Protein AF-A0A067CX29-F1 (afdb_monomer_lite)

Radius of gyration: 24.86 Å; chains: 1; bounding box: 86×75×52 Å

Organism: Saprolegnia parasitica (strain CBS 223.65) (NCBI:txid695850)

Foldseek 3Di:
DDPPVVVVVVVVVVVVVVVVVVVPPPPVPPVVVVQLVVLVVLVVQWDQLQWEDADPDIGGFDATFSDDPQQAVVSYWYAYQFQLDTHNDPVVNVCCVPPPDPGQHHPADFPDADPPQQKTKGWDQCLVSVSSQLSLLRVVRRHDPPDRGRRPRRQKIKIFMFRADPSHTGTQWIFIAGPDDPQQALTEDTDGPPVNPPVCVLLVRVVVSLVVCVVVVHAHDHDDDDDPSNLVSVVVNVVVLLVVVVVVDPDDADPVRSCCVSPNSHDDPPD

Sequence (271 aa):
MNRQGKRALDATMLARKRKRSIETRDDDDDPRARFQRMDLESAALMRQVPRIELGRFVIDTWYPSPYPASAYPDGTLYLCEHCLGYTSSKRFLQHHKRSDCALTTPPGPRVYYERGDRLALYAVDGKREPTYAQNLCLLAKLFMDQKTLYYDVTRFRFYVLCRVDDDGSHIVGYFSKEKASPEGYNLSCIVVLPPYQRHGYGTLLISISYAISAHDGQVGTPERPLSAHGHAAYVEYWKHRVLRELAATSKAVSIADLADRTVRATQDNVD

Secondary structure (DSSP, 8-state):
--HHHHHHHHHHHHHHHHHHHHHT--GGG-HHHHHHHHHHHHHHT-B---EEEETTEEEE--S-B---GGG-TTSEEEE-TTT--EESSHHHHHHIIIII---SS-SS-EEEEETTTTEEEEEEETTT-HHHHHHHHHHHHTT-SS---SS--TTEEEEEEEEE-SS-EEEEEEEEEESS-TT-EEESEEEE-GGGTTSSHHHHHHHHHHHHHHHTT---EE-SSPPHHHHHHHHHHHHHHHHHHHHT-SS---HHHHHHHHHTT------

Structure (mmCIF, N/CA/C/O backbone):
data_AF-A0A067CX29-F1
#
_entry.id   AF-A0A067CX29-F1
#
loop_
_atom_site.group_PDB
_atom_site.id
_atom_site.type_symbol
_atom_site.label_atom_id
_atom_site.label_alt_id
_atom_site.label_comp_id
_atom_site.label_asym_id
_atom_site.label_entity_id
_atom_site.label_seq_id
_atom_site.pdbx_PDB_ins_code
_atom_site.Cartn_x
_atom_site.Cartn_y
_atom_site.Cartn_z
_atom_site.occupancy
_atom_site.B_iso_or_equiv
_atom_site.auth_seq_id
_atom_site.auth_comp_id
_atom_site.auth_asym_id
_atom_site.auth_atom_id
_atom_site.pdbx_PDB_model_num
ATOM 1 N N . MET A 1 1 ? 56.480 52.792 5.059 1.00 45.22 1 MET A N 1
ATOM 2 C CA . MET A 1 1 ? 55.003 52.772 4.932 1.00 45.22 1 MET A CA 1
ATOM 3 C C . MET A 1 1 ? 54.404 51.597 5.712 1.00 45.22 1 MET A C 1
ATOM 5 O O . MET A 1 1 ? 54.673 50.445 5.405 1.00 45.22 1 MET A O 1
ATOM 9 N N . ASN A 1 2 ? 53.684 51.952 6.781 1.00 42.53 2 ASN A N 1
ATOM 10 C CA . ASN A 1 2 ? 52.784 51.230 7.697 1.00 42.53 2 ASN A CA 1
ATOM 11 C C . ASN A 1 2 ? 52.673 49.686 7.721 1.00 42.53 2 ASN A C 1
ATOM 13 O O . ASN A 1 2 ? 51.912 49.082 6.966 1.00 42.53 2 ASN A O 1
ATOM 17 N N . ARG A 1 3 ? 53.224 49.085 8.795 1.00 46.22 3 ARG A N 1
ATOM 18 C CA . ARG A 1 3 ? 52.856 47.747 9.322 1.00 46.22 3 ARG A CA 1
ATOM 19 C C . ARG A 1 3 ? 51.384 47.644 9.771 1.00 46.22 3 ARG A C 1
ATOM 21 O O . ARG A 1 3 ? 50.852 46.540 9.833 1.00 46.22 3 ARG A O 1
ATOM 28 N N . GLN A 1 4 ? 50.715 48.771 10.030 1.00 49.22 4 GLN A N 1
ATOM 29 C CA . GLN A 1 4 ? 49.281 48.818 10.352 1.00 49.22 4 GLN A CA 1
ATOM 30 C C . GLN A 1 4 ? 48.371 48.561 9.132 1.00 49.22 4 GLN A C 1
ATOM 32 O O . GLN A 1 4 ? 47.280 48.028 9.301 1.00 49.22 4 GLN A O 1
ATOM 37 N N . GLY A 1 5 ? 48.830 48.839 7.903 1.00 43.84 5 GLY A N 1
ATOM 38 C CA . GLY A 1 5 ? 48.034 48.630 6.683 1.00 43.84 5 GLY A CA 1
ATOM 39 C C . GLY A 1 5 ? 47.924 47.161 6.256 1.00 43.84 5 GLY A C 1
ATOM 40 O O . GLY A 1 5 ? 46.863 46.725 5.817 1.00 43.84 5 GLY A O 1
ATOM 41 N N . LYS A 1 6 ? 48.987 46.363 6.451 1.00 48.00 6 LYS A N 1
ATOM 42 C CA . LYS A 1 6 ? 48.983 44.924 6.116 1.00 48.00 6 LYS A CA 1
ATOM 43 C C . LYS A 1 6 ? 48.073 44.097 7.034 1.00 48.00 6 LYS A C 1
ATOM 45 O O . LYS A 1 6 ? 47.326 43.263 6.539 1.00 48.00 6 LYS A O 1
ATOM 50 N N . ARG A 1 7 ? 48.048 44.381 8.345 1.00 49.16 7 ARG A N 1
ATOM 51 C CA . ARG A 1 7 ? 47.150 43.686 9.293 1.00 49.16 7 ARG A CA 1
ATOM 52 C C . ARG A 1 7 ? 45.665 43.961 9.026 1.00 49.16 7 ARG A C 1
ATOM 54 O O . ARG A 1 7 ? 44.848 43.066 9.215 1.00 49.16 7 ARG A O 1
ATOM 61 N N . ALA A 1 8 ? 45.321 45.166 8.564 1.00 51.38 8 ALA A N 1
ATOM 62 C CA . ALA A 1 8 ? 43.946 45.516 8.208 1.00 51.38 8 ALA A CA 1
ATOM 63 C C . ALA A 1 8 ? 43.477 44.811 6.919 1.00 51.38 8 ALA A C 1
ATOM 65 O O . ALA A 1 8 ? 42.341 44.342 6.856 1.00 51.38 8 ALA A O 1
ATOM 66 N N . LEU A 1 9 ? 44.354 44.669 5.918 1.00 50.00 9 LEU A N 1
ATOM 67 C CA . LEU A 1 9 ? 44.059 43.936 4.678 1.00 50.00 9 LEU A CA 1
ATOM 68 C C . LEU A 1 9 ? 43.858 42.431 4.925 1.00 50.00 9 LEU A C 1
ATOM 70 O O . LEU A 1 9 ? 42.885 41.865 4.424 1.00 50.00 9 LEU A O 1
ATOM 74 N N . ASP A 1 10 ? 44.694 41.809 5.763 1.00 52.69 10 ASP A N 1
ATOM 75 C CA . ASP A 1 10 ? 44.570 40.385 6.107 1.00 52.69 10 ASP A CA 1
ATOM 76 C C . ASP A 1 10 ? 43.307 40.094 6.932 1.00 52.69 10 ASP A C 1
ATOM 78 O O . ASP A 1 10 ? 42.578 39.145 6.635 1.00 52.69 10 ASP A O 1
ATOM 82 N N . ALA A 1 11 ? 42.975 40.944 7.911 1.00 53.88 11 ALA A N 1
ATOM 83 C CA . ALA A 1 11 ? 41.752 40.805 8.706 1.00 53.88 11 ALA A CA 1
ATOM 84 C C . ALA A 1 11 ? 40.479 40.960 7.853 1.00 53.88 11 ALA A C 1
ATOM 86 O O . ALA A 1 11 ? 39.502 40.238 8.056 1.00 53.88 11 ALA A O 1
ATOM 87 N N . THR A 1 12 ? 40.505 41.845 6.850 1.00 55.19 12 THR A N 1
ATOM 88 C CA . THR A 1 12 ? 39.377 42.061 5.927 1.00 55.19 12 THR A CA 1
ATOM 89 C C . THR A 1 12 ? 39.236 40.912 4.924 1.00 55.19 12 THR A C 1
ATOM 91 O O . THR A 1 12 ? 38.114 40.518 4.598 1.00 55.19 12 THR A O 1
ATOM 94 N N . MET A 1 13 ? 40.346 40.313 4.471 1.00 52.94 13 MET A N 1
ATOM 95 C CA . MET A 1 13 ? 40.319 39.095 3.652 1.00 52.94 13 MET A CA 1
ATOM 96 C C . MET A 1 13 ? 39.826 37.879 4.440 1.00 52.94 13 MET A C 1
ATOM 98 O O . MET A 1 13 ? 38.991 37.141 3.927 1.00 52.94 13 MET A O 1
ATOM 102 N N . LEU A 1 14 ? 40.272 37.690 5.686 1.00 53.91 14 LEU A N 1
ATOM 103 C CA . LEU A 1 14 ? 39.810 36.613 6.573 1.00 53.91 14 LEU A CA 1
ATOM 104 C C . LEU A 1 14 ? 38.330 36.773 6.948 1.00 53.91 14 LEU A C 1
ATOM 106 O O . LEU A 1 14 ? 37.600 35.783 6.958 1.00 53.91 14 LEU A O 1
ATOM 110 N N . ALA A 1 15 ? 37.858 38.003 7.171 1.00 53.38 15 ALA A N 1
ATOM 111 C CA . ALA A 1 15 ? 36.446 38.303 7.405 1.00 53.38 15 ALA A CA 1
ATOM 112 C C . ALA A 1 15 ? 35.582 38.120 6.147 1.00 53.38 15 ALA A C 1
ATOM 114 O O . ALA A 1 15 ? 34.473 37.610 6.258 1.00 53.38 15 ALA A O 1
ATOM 115 N N . ARG A 1 16 ? 36.085 38.457 4.947 1.00 52.34 16 ARG A N 1
ATOM 116 C CA . ARG A 1 16 ? 35.417 38.157 3.663 1.00 52.34 16 ARG A CA 1
ATOM 117 C C . ARG A 1 16 ? 35.415 36.667 3.333 1.00 52.34 16 ARG A C 1
ATOM 119 O O . ARG A 1 16 ? 34.428 36.197 2.786 1.00 52.34 16 ARG A O 1
ATOM 126 N N . LYS A 1 17 ? 36.467 35.918 3.685 1.00 49.22 17 LYS A N 1
ATOM 127 C CA . LYS A 1 17 ? 36.511 34.452 3.554 1.00 49.22 17 LYS A CA 1
ATOM 128 C C . LYS A 1 17 ? 35.550 33.783 4.532 1.00 49.22 17 LYS A C 1
ATOM 130 O O . LYS A 1 17 ? 34.852 32.874 4.116 1.00 49.22 17 LYS A O 1
ATOM 135 N N . ARG A 1 18 ? 35.456 34.285 5.774 1.00 47.69 18 ARG A N 1
ATOM 136 C CA . ARG A 1 18 ? 34.455 33.855 6.764 1.00 47.69 18 ARG A CA 1
ATOM 137 C C . ARG A 1 18 ? 33.029 34.230 6.361 1.00 47.69 18 ARG A C 1
ATOM 139 O O . ARG A 1 18 ? 32.154 33.395 6.506 1.00 47.69 18 ARG A O 1
ATOM 146 N N . LYS A 1 19 ? 32.789 35.434 5.823 1.00 45.50 19 LYS A N 1
ATOM 147 C CA . LYS A 1 19 ? 31.475 35.828 5.283 1.00 45.50 19 LYS A CA 1
ATOM 148 C C . LYS A 1 19 ? 31.095 34.999 4.061 1.00 45.50 19 LYS A C 1
ATOM 150 O O . LYS A 1 19 ? 30.003 34.465 4.060 1.00 45.50 19 LYS A O 1
ATOM 155 N N . ARG A 1 20 ? 32.010 34.768 3.109 1.00 42.50 20 ARG A N 1
ATOM 156 C CA . ARG A 1 20 ? 31.772 33.838 1.990 1.00 42.50 20 ARG A CA 1
ATOM 157 C C . ARG A 1 20 ? 31.531 32.407 2.463 1.00 42.50 20 ARG A C 1
ATOM 159 O O . ARG A 1 20 ? 30.615 31.789 1.964 1.00 42.50 20 ARG A O 1
ATOM 166 N N . SER A 1 21 ? 32.276 31.900 3.447 1.00 41.19 21 SER A N 1
ATOM 167 C CA . SER A 1 21 ? 32.056 30.550 3.991 1.00 41.19 21 SER A CA 1
ATOM 168 C C . SER A 1 21 ? 30.826 30.434 4.901 1.00 41.19 21 SER A C 1
ATOM 170 O O . SER A 1 21 ? 30.459 29.328 5.275 1.00 41.19 21 SER A O 1
ATOM 172 N N . ILE A 1 22 ? 30.229 31.555 5.316 1.00 46.09 22 ILE A N 1
ATOM 173 C CA . ILE A 1 22 ? 28.961 31.602 6.060 1.00 46.09 22 ILE A CA 1
ATOM 174 C C . ILE A 1 22 ? 27.784 31.817 5.090 1.00 46.09 22 ILE A C 1
ATOM 176 O O . ILE A 1 22 ? 26.717 31.272 5.333 1.00 46.09 22 ILE A O 1
ATOM 180 N N . GLU A 1 23 ? 27.993 32.530 3.977 1.00 38.50 23 GLU A N 1
ATOM 181 C CA . GLU A 1 23 ? 27.023 32.737 2.884 1.00 38.50 23 GLU A CA 1
ATOM 182 C C . GLU A 1 23 ? 26.983 31.572 1.873 1.00 38.50 23 GLU A C 1
ATOM 184 O O . GLU A 1 23 ? 26.055 31.497 1.078 1.00 38.50 23 GLU A O 1
ATOM 189 N N . THR A 1 24 ? 27.943 30.641 1.920 1.00 39.25 24 THR A N 1
ATOM 190 C CA . THR A 1 24 ? 27.916 29.351 1.202 1.00 39.25 24 THR A CA 1
ATOM 191 C C . THR A 1 24 ? 27.988 28.179 2.183 1.00 39.25 24 THR A C 1
ATOM 193 O O . THR A 1 24 ? 28.798 27.263 2.026 1.00 39.25 24 THR A O 1
ATOM 196 N N . ARG A 1 25 ? 27.199 28.221 3.262 1.00 38.88 25 ARG A N 1
ATOM 197 C CA . ARG A 1 25 ? 26.741 26.960 3.851 1.00 38.88 25 ARG A CA 1
ATOM 198 C C . ARG A 1 25 ? 25.620 26.509 2.939 1.00 38.88 25 ARG A C 1
ATOM 200 O O . ARG A 1 25 ? 24.552 27.103 2.961 1.00 38.88 25 ARG A O 1
ATOM 207 N N . ASP A 1 26 ? 25.945 25.557 2.079 1.00 47.00 26 ASP A N 1
ATOM 208 C CA . ASP A 1 26 ? 24.997 24.908 1.197 1.00 47.00 26 ASP A CA 1
ATOM 209 C C . ASP A 1 26 ? 23.811 24.401 2.035 1.00 47.00 26 ASP A C 1
ATOM 211 O O . ASP A 1 26 ? 23.885 23.353 2.671 1.00 47.00 26 ASP A O 1
ATOM 215 N N . ASP A 1 27 ? 22.694 25.131 1.998 1.00 42.31 27 ASP A N 1
ATOM 216 C CA . ASP A 1 27 ? 21.353 24.602 2.290 1.00 42.31 27 ASP A CA 1
ATOM 217 C C . ASP A 1 27 ? 20.941 23.532 1.243 1.00 42.31 27 ASP A C 1
ATOM 219 O O . ASP A 1 27 ? 19.815 23.041 1.237 1.00 42.31 27 ASP A O 1
ATOM 223 N N . ASP A 1 28 ? 21.859 23.150 0.347 1.00 46.22 28 ASP A N 1
ATOM 224 C CA . ASP A 1 28 ? 21.672 22.202 -0.749 1.00 46.22 28 ASP A CA 1
ATOM 225 C C 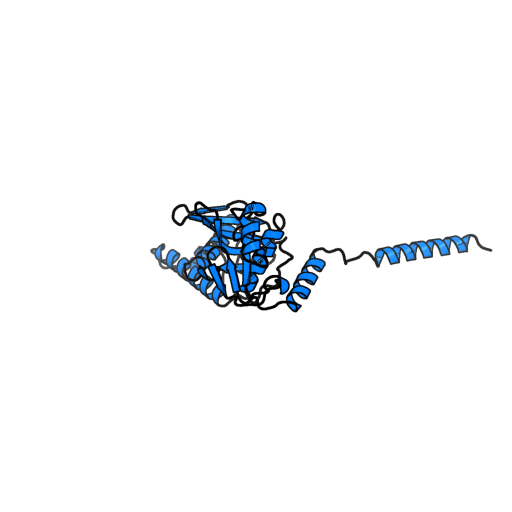. ASP A 1 28 ? 21.902 20.729 -0.352 1.00 46.22 28 ASP A C 1
ATOM 227 O O . ASP A 1 28 ? 21.689 19.837 -1.174 1.00 46.22 28 ASP A O 1
ATOM 231 N N . ASP A 1 29 ? 22.274 20.450 0.904 1.00 59.41 29 ASP A N 1
ATOM 232 C CA . ASP A 1 29 ? 22.445 19.082 1.424 1.00 59.41 29 ASP A CA 1
ATOM 233 C C . ASP A 1 29 ? 21.358 18.691 2.442 1.00 59.41 29 ASP A C 1
ATOM 235 O O . ASP A 1 29 ? 21.609 17.929 3.373 1.00 59.41 29 ASP A O 1
ATOM 239 N N . ASP A 1 30 ? 20.128 19.208 2.289 1.00 72.19 30 ASP A N 1
ATOM 240 C CA . ASP A 1 30 ? 18.952 18.560 2.881 1.00 72.19 30 ASP A CA 1
ATOM 241 C C . ASP A 1 30 ? 18.511 17.399 1.967 1.00 72.19 30 ASP A C 1
ATOM 243 O O . ASP A 1 30 ? 17.963 17.632 0.877 1.00 72.19 30 ASP A O 1
ATOM 247 N N . PRO A 1 31 ? 18.676 16.127 2.389 1.00 69.88 31 PRO A N 1
ATOM 248 C CA . PRO A 1 31 ? 18.210 14.982 1.614 1.00 69.88 31 PRO A CA 1
ATOM 249 C C . PRO A 1 31 ? 16.713 15.058 1.287 1.00 69.88 31 PRO A C 1
ATOM 251 O O . PRO A 1 31 ? 16.278 14.502 0.279 1.00 69.88 31 PRO A O 1
ATOM 254 N N . ARG A 1 32 ? 15.914 15.768 2.097 1.00 72.38 32 ARG A N 1
ATOM 255 C CA . ARG A 1 32 ? 14.478 15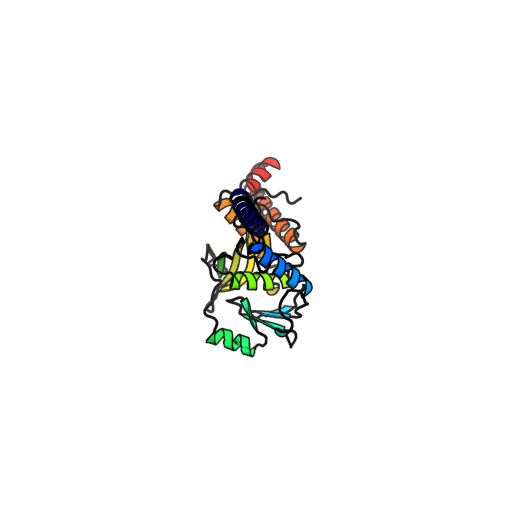.965 1.855 1.00 72.38 32 ARG A CA 1
ATOM 256 C C . ARG A 1 32 ? 14.226 16.865 0.660 1.00 72.38 32 ARG A C 1
ATOM 258 O O . ARG A 1 32 ? 13.441 16.491 -0.205 1.00 72.38 32 ARG A O 1
ATOM 265 N N . ALA A 1 33 ? 14.922 17.999 0.575 1.00 75.75 33 ALA A N 1
ATOM 266 C CA . ALA A 1 33 ? 14.828 18.892 -0.575 1.00 75.75 33 ALA A CA 1
ATOM 267 C C . ALA A 1 33 ? 15.231 18.161 -1.866 1.00 75.75 33 ALA A C 1
ATOM 269 O O . ALA A 1 33 ? 14.642 18.374 -2.925 1.00 75.75 33 ALA A O 1
ATOM 270 N N . ARG A 1 34 ? 16.194 17.233 -1.787 1.00 78.62 34 ARG A N 1
ATOM 271 C CA . ARG A 1 34 ? 16.547 16.354 -2.909 1.00 78.62 34 ARG A CA 1
ATOM 272 C C . ARG A 1 34 ? 15.408 15.407 -3.303 1.00 78.62 34 ARG A C 1
ATOM 274 O O . ARG A 1 34 ? 15.071 15.359 -4.482 1.00 78.62 34 ARG A O 1
ATOM 281 N N . PHE A 1 35 ? 14.805 14.677 -2.362 1.00 78.00 35 PHE A N 1
ATOM 282 C CA . PHE A 1 35 ? 13.695 13.770 -2.689 1.00 78.00 35 PHE A CA 1
ATOM 283 C C . PHE A 1 35 ? 12.451 14.512 -3.183 1.00 78.00 35 PHE A C 1
ATOM 285 O O . PHE A 1 35 ? 11.826 14.058 -4.132 1.00 78.00 35 PHE A O 1
ATOM 292 N N . GLN A 1 36 ? 12.143 15.682 -2.620 1.00 76.19 36 GLN A N 1
ATOM 293 C CA . GLN A 1 36 ? 11.046 16.529 -3.091 1.00 76.19 36 GLN A CA 1
ATOM 294 C C . GLN A 1 36 ? 11.275 17.016 -4.525 1.00 76.19 36 GLN A C 1
ATOM 296 O O . GLN A 1 36 ? 10.359 16.955 -5.340 1.00 76.19 36 GLN A O 1
ATOM 301 N N . ARG A 1 37 ? 12.502 17.443 -4.864 1.00 80.31 37 ARG A N 1
ATOM 302 C CA . ARG A 1 37 ? 12.875 17.771 -6.251 1.00 80.31 37 ARG A CA 1
ATOM 303 C C . ARG A 1 37 ? 12.668 16.567 -7.174 1.00 80.31 37 ARG A C 1
ATOM 305 O O . ARG A 1 37 ? 12.026 16.710 -8.207 1.00 80.31 37 ARG A O 1
ATOM 312 N N . MET A 1 38 ? 13.108 15.376 -6.760 1.00 77.06 38 MET A N 1
ATOM 313 C CA . MET A 1 38 ? 12.894 14.143 -7.528 1.00 77.06 38 MET A CA 1
ATOM 314 C C . MET A 1 38 ? 11.409 13.795 -7.704 1.00 77.06 38 MET A C 1
ATOM 316 O O . MET A 1 38 ? 11.016 13.408 -8.802 1.00 77.06 38 MET A O 1
ATOM 320 N N . ASP A 1 39 ? 10.584 13.921 -6.658 1.00 79.06 39 ASP A N 1
ATOM 321 C CA . ASP A 1 39 ? 9.136 13.679 -6.727 1.00 79.06 39 ASP A CA 1
ATOM 322 C C . ASP A 1 39 ? 8.469 14.660 -7.718 1.00 79.06 39 ASP A C 1
ATOM 324 O O . ASP A 1 39 ? 7.674 14.233 -8.559 1.00 79.06 39 ASP A O 1
ATOM 328 N N . LEU A 1 40 ? 8.842 15.948 -7.688 1.00 78.69 40 LEU A N 1
ATOM 329 C CA . LEU A 1 40 ? 8.335 16.983 -8.604 1.00 78.69 40 LEU A CA 1
ATOM 330 C C . LEU A 1 40 ? 8.769 16.756 -10.060 1.00 78.69 40 LEU A C 1
ATOM 332 O O . LEU A 1 40 ? 7.944 16.819 -10.972 1.00 78.69 40 LEU A O 1
ATOM 336 N N . GLU A 1 41 ? 10.049 16.464 -10.291 1.00 81.06 41 GLU A N 1
ATOM 337 C CA . GLU A 1 41 ? 10.579 16.152 -11.625 1.00 81.06 41 GLU A CA 1
ATOM 338 C C . GLU A 1 41 ? 9.927 14.890 -12.197 1.00 81.06 41 GLU A C 1
ATOM 340 O O . GLU A 1 41 ? 9.523 14.849 -13.361 1.00 81.06 41 GLU A O 1
ATOM 345 N N . SER A 1 42 ? 9.756 13.869 -11.358 1.00 76.06 42 SER A N 1
ATOM 346 C CA . SER A 1 42 ? 9.122 12.612 -11.748 1.00 76.06 42 SER A CA 1
ATOM 347 C C . SER A 1 42 ? 7.636 12.790 -12.042 1.00 76.06 42 SER A C 1
ATOM 349 O O . SER A 1 42 ? 7.132 12.159 -12.969 1.00 76.06 42 SER A O 1
ATOM 351 N N . ALA A 1 43 ? 6.944 13.677 -11.316 1.00 75.19 43 ALA A N 1
ATOM 352 C CA . ALA A 1 43 ? 5.559 14.045 -11.598 1.00 75.19 43 ALA A CA 1
ATOM 353 C C . ALA A 1 43 ? 5.393 14.627 -13.011 1.00 75.19 43 ALA A C 1
ATOM 355 O O . ALA A 1 43 ? 4.461 14.251 -13.721 1.00 75.19 43 ALA A O 1
ATOM 356 N N . ALA A 1 44 ? 6.332 15.467 -13.461 1.00 77.12 44 ALA A N 1
ATOM 357 C CA . ALA A 1 44 ? 6.314 16.037 -14.810 1.00 77.12 44 ALA A CA 1
ATOM 358 C C . ALA A 1 44 ? 6.552 14.995 -15.922 1.00 77.12 44 ALA A C 1
ATOM 360 O O . ALA A 1 44 ? 6.134 15.192 -17.063 1.00 77.12 44 ALA A O 1
ATOM 361 N N . LEU A 1 45 ? 7.209 13.880 -15.596 1.00 78.81 45 LEU A N 1
ATOM 362 C CA . LEU A 1 45 ? 7.515 12.789 -16.525 1.00 78.81 45 LEU A CA 1
ATOM 363 C C . LEU A 1 45 ? 6.512 11.631 -16.451 1.00 78.81 45 LEU A C 1
ATOM 365 O O . LEU A 1 45 ? 6.685 10.635 -17.162 1.00 78.81 45 LEU A O 1
ATOM 369 N N . MET A 1 46 ? 5.478 11.735 -15.609 1.00 85.81 46 MET A N 1
ATOM 370 C CA . MET A 1 46 ? 4.501 10.667 -15.437 1.00 85.81 46 MET A CA 1
ATOM 371 C C . MET A 1 46 ? 3.812 10.335 -16.753 1.00 85.81 46 MET A C 1
ATOM 373 O O . MET A 1 46 ? 3.324 11.198 -17.484 1.00 85.81 46 MET A O 1
ATOM 377 N N . ARG A 1 47 ? 3.735 9.037 -17.028 1.00 89.50 47 ARG A N 1
ATOM 378 C CA . ARG A 1 47 ? 3.005 8.497 -18.167 1.00 89.50 47 ARG A CA 1
ATOM 379 C C . ARG A 1 47 ? 2.035 7.434 -17.697 1.00 89.50 47 ARG A C 1
ATOM 381 O O . ARG A 1 47 ? 2.224 6.807 -16.653 1.00 89.50 47 ARG A O 1
ATOM 388 N N . GLN A 1 48 ? 0.980 7.252 -18.481 1.00 94.00 48 GLN A N 1
ATOM 389 C CA . GLN A 1 48 ? 0.037 6.172 -18.255 1.00 94.00 48 GLN A CA 1
ATOM 390 C C . GLN A 1 48 ? 0.733 4.843 -18.553 1.00 94.00 48 GLN A C 1
ATOM 392 O O . GLN A 1 48 ? 1.116 4.587 -19.693 1.00 94.00 48 GLN A O 1
ATOM 397 N N . VAL A 1 49 ? 0.874 3.996 -17.534 1.00 96.50 49 VAL A N 1
ATOM 398 C CA . VAL A 1 49 ? 1.239 2.586 -17.712 1.00 96.50 49 VAL A CA 1
ATOM 399 C C . VAL A 1 49 ? -0.048 1.853 -18.080 1.00 96.50 49 VAL A C 1
ATOM 401 O O . VAL A 1 49 ? -0.926 1.794 -17.231 1.00 96.50 49 VAL A O 1
ATOM 404 N N . PRO A 1 50 ? -0.241 1.307 -19.289 1.00 97.00 50 PRO A N 1
ATOM 405 C CA . PRO A 1 50 ? -1.549 0.762 -19.661 1.00 97.00 50 PRO A CA 1
ATOM 406 C C . PRO A 1 50 ? -2.006 -0.369 -18.729 1.00 97.00 50 PRO A C 1
ATOM 408 O O . PRO A 1 50 ? -3.154 -0.401 -18.285 1.00 97.00 50 PRO A O 1
ATOM 411 N N . ARG A 1 51 ? -1.078 -1.269 -18.389 1.00 97.81 51 ARG A N 1
ATOM 412 C CA . ARG A 1 51 ? -1.360 -2.502 -17.657 1.00 97.81 51 ARG A CA 1
ATOM 413 C C . ARG A 1 51 ? -0.152 -2.983 -16.867 1.00 97.81 51 ARG A C 1
ATOM 415 O O . ARG A 1 51 ? 0.991 -2.747 -17.258 1.00 97.81 51 ARG A O 1
ATOM 422 N N . ILE A 1 52 ? -0.413 -3.717 -15.790 1.00 98.62 52 ILE A N 1
ATOM 423 C CA . ILE A 1 52 ? 0.607 -4.432 -15.021 1.00 98.62 52 ILE A CA 1
ATOM 424 C C . ILE A 1 52 ? 0.326 -5.939 -14.958 1.00 98.62 52 ILE A C 1
ATOM 426 O O . ILE A 1 52 ? -0.834 -6.353 -14.930 1.00 98.62 52 ILE A O 1
ATOM 430 N N . GLU A 1 53 ? 1.380 -6.754 -14.886 1.00 98.44 53 GLU A N 1
ATOM 431 C CA . GLU A 1 53 ? 1.316 -8.158 -14.447 1.00 98.44 53 GLU A CA 1
ATOM 432 C C . GLU A 1 53 ? 1.874 -8.239 -13.017 1.00 98.44 53 GLU A C 1
ATOM 434 O O . GLU A 1 53 ? 3.043 -7.921 -12.791 1.00 98.44 53 GLU A O 1
ATOM 439 N N . LEU A 1 54 ? 1.039 -8.638 -12.053 1.00 98.25 54 LEU A N 1
ATOM 440 C CA . LEU A 1 54 ? 1.400 -8.776 -10.640 1.00 98.25 54 LEU A CA 1
ATOM 441 C C . LEU A 1 54 ? 0.863 -10.104 -10.094 1.00 98.25 54 LEU A C 1
ATOM 443 O O . LEU A 1 54 ? -0.349 -10.308 -9.977 1.00 98.25 54 LEU A O 1
ATOM 447 N N . GLY A 1 55 ? 1.780 -11.009 -9.748 1.00 95.88 55 GLY A N 1
ATOM 448 C CA . GLY A 1 55 ? 1.431 -12.371 -9.344 1.00 95.88 55 GLY A CA 1
ATOM 449 C C . GLY A 1 55 ? 0.659 -13.084 -10.455 1.00 95.88 55 GLY A C 1
ATOM 450 O O . GLY A 1 55 ? 1.127 -13.169 -11.589 1.00 95.88 55 GLY A O 1
ATOM 451 N N . ARG A 1 56 ? -0.544 -13.567 -10.141 1.00 95.25 56 ARG A N 1
ATOM 452 C CA . ARG A 1 56 ? -1.456 -14.207 -11.108 1.00 95.25 56 ARG A CA 1
ATOM 453 C C . ARG A 1 56 ? -2.355 -13.237 -11.880 1.00 95.25 56 ARG A C 1
ATOM 455 O O . ARG A 1 56 ? -3.182 -13.685 -12.671 1.00 95.25 56 ARG A O 1
ATOM 462 N N . PHE A 1 57 ? -2.269 -11.937 -11.605 1.00 98.00 57 PHE A N 1
ATOM 463 C CA . PHE A 1 57 ? -3.201 -10.954 -12.141 1.00 98.00 57 PHE A CA 1
ATOM 464 C C . PHE A 1 57 ? -2.578 -10.111 -13.239 1.00 98.00 57 PHE A C 1
ATOM 466 O O . PHE A 1 57 ? -1.424 -9.696 -13.162 1.00 98.00 57 PHE A O 1
ATOM 473 N N . VAL A 1 58 ? -3.415 -9.800 -14.219 1.00 98.19 58 VAL A N 1
ATOM 474 C CA . VAL A 1 58 ? -3.178 -8.770 -15.219 1.00 98.19 58 VAL A CA 1
ATOM 475 C C . VAL A 1 58 ? -4.186 -7.660 -14.944 1.00 98.19 58 VAL A C 1
ATOM 477 O O . VAL A 1 58 ? -5.387 -7.925 -14.903 1.00 98.19 58 VAL A O 1
ATOM 480 N N . ILE A 1 59 ? -3.703 -6.449 -14.674 1.00 98.25 59 ILE A N 1
ATOM 481 C CA . ILE A 1 59 ? -4.511 -5.362 -14.110 1.00 98.25 59 ILE A CA 1
ATOM 482 C C . ILE A 1 59 ? -4.332 -4.113 -14.971 1.00 98.25 59 ILE A C 1
ATOM 484 O O . ILE A 1 59 ? -3.209 -3.636 -15.137 1.00 98.25 59 ILE A O 1
ATOM 488 N N . ASP A 1 60 ? -5.430 -3.572 -15.493 1.00 98.19 60 ASP A N 1
ATOM 489 C CA . ASP A 1 60 ? -5.425 -2.266 -16.157 1.00 98.19 60 ASP A CA 1
ATOM 490 C C . ASP A 1 60 ? -5.302 -1.154 -15.103 1.00 98.19 60 ASP A C 1
ATOM 492 O O . ASP A 1 60 ? -5.912 -1.222 -14.030 1.00 98.19 60 ASP A O 1
ATOM 496 N N . THR A 1 61 ? -4.482 -0.142 -15.382 1.00 97.50 61 THR A N 1
ATOM 497 C CA . THR A 1 61 ? -4.194 0.925 -14.410 1.00 97.50 61 THR A CA 1
ATOM 498 C C . THR A 1 61 ? -5.095 2.138 -14.621 1.00 97.50 61 THR A C 1
ATOM 500 O O . THR A 1 61 ? -5.685 2.315 -15.687 1.00 97.50 61 THR A O 1
ATOM 503 N N . TRP A 1 62 ? -5.233 2.975 -13.592 1.00 95.56 62 TRP A N 1
ATOM 504 C CA . TRP A 1 62 ? -6.205 4.072 -13.586 1.00 95.56 62 TRP A CA 1
ATOM 505 C C . TRP A 1 62 ? -5.553 5.441 -13.724 1.00 95.56 62 TRP A C 1
ATOM 507 O O . TRP A 1 62 ? -6.146 6.340 -14.311 1.00 95.56 62 TRP A O 1
ATOM 517 N N . TYR A 1 63 ? -4.334 5.588 -13.204 1.00 94.62 63 TYR A N 1
ATOM 518 C CA . TYR A 1 63 ? -3.635 6.865 -13.148 1.00 94.62 63 TYR A CA 1
ATOM 519 C C . TYR A 1 63 ? -2.177 6.740 -13.607 1.00 94.62 63 TYR A C 1
ATOM 521 O O . TYR A 1 63 ? -1.566 5.676 -13.449 1.00 94.62 63 TYR A O 1
ATOM 529 N N . PRO A 1 64 ? -1.575 7.839 -14.097 1.00 93.75 64 PRO A N 1
ATOM 530 C CA . PRO A 1 64 ? -0.153 7.887 -14.403 1.00 93.75 64 PRO A CA 1
ATOM 531 C C . PRO A 1 64 ? 0.701 7.633 -13.159 1.00 93.75 64 PRO A C 1
ATOM 533 O O . PRO A 1 64 ? 0.349 8.067 -12.061 1.00 93.75 64 PRO A O 1
ATOM 536 N N . SER A 1 65 ? 1.843 6.975 -13.343 1.00 93.75 65 SER A N 1
ATOM 537 C CA . SER A 1 65 ? 2.847 6.721 -12.303 1.00 93.75 65 SER A CA 1
ATOM 538 C C . SER A 1 65 ? 4.244 6.900 -12.908 1.00 93.75 65 SER A C 1
ATOM 540 O O . SER A 1 65 ? 4.406 6.645 -14.106 1.00 93.75 65 SER A O 1
ATOM 542 N N . PRO A 1 66 ? 5.262 7.348 -12.149 1.00 92.31 66 PRO A N 1
ATOM 543 C CA . PRO A 1 66 ? 6.572 7.694 -12.700 1.00 92.31 66 PRO A CA 1
ATOM 544 C C . PRO A 1 66 ? 7.457 6.457 -12.939 1.00 92.31 66 PRO A C 1
ATOM 546 O O . PRO A 1 66 ? 8.638 6.430 -12.600 1.00 92.31 66 PRO A O 1
ATOM 549 N N . TYR A 1 67 ? 6.892 5.413 -13.549 1.00 93.19 67 TYR A N 1
ATOM 550 C CA . TYR A 1 67 ? 7.683 4.332 -14.122 1.00 93.19 67 TYR A CA 1
ATOM 551 C C . TYR A 1 67 ? 8.302 4.794 -15.448 1.00 93.19 67 TYR A C 1
ATOM 553 O O . TYR A 1 67 ? 7.610 5.405 -16.272 1.00 93.19 67 TYR A O 1
ATOM 561 N N . PRO A 1 68 ? 9.581 4.474 -15.709 1.00 91.62 68 PRO A N 1
ATOM 562 C CA . PRO A 1 68 ? 10.223 4.853 -16.959 1.00 91.62 68 PRO A CA 1
ATOM 563 C C . PRO A 1 68 ? 9.531 4.165 -18.140 1.00 91.62 68 PRO A C 1
ATOM 565 O O . PRO A 1 68 ? 9.298 2.960 -18.109 1.00 91.62 68 PRO A O 1
ATOM 568 N N . ALA A 1 69 ? 9.239 4.912 -19.209 1.00 89.81 69 ALA A N 1
ATOM 569 C CA . ALA A 1 69 ? 8.540 4.383 -20.388 1.00 89.81 69 ALA A CA 1
ATOM 570 C C . ALA A 1 69 ? 9.266 3.205 -21.062 1.00 89.81 69 ALA A C 1
ATOM 572 O O . ALA A 1 69 ? 8.638 2.333 -21.655 1.00 89.81 69 ALA A O 1
ATOM 573 N N . SER A 1 70 ? 10.592 3.141 -20.927 1.00 91.94 70 SER A N 1
ATOM 574 C CA . SER A 1 70 ? 11.410 2.017 -21.393 1.00 91.94 70 SER A CA 1
ATOM 575 C C . SER A 1 70 ? 11.156 0.705 -20.637 1.00 91.94 70 SER A C 1
ATOM 577 O O . SER A 1 70 ? 11.556 -0.352 -21.121 1.00 91.94 70 SER A O 1
ATOM 579 N N . ALA A 1 71 ? 10.498 0.744 -19.474 1.00 93.62 71 ALA A N 1
ATOM 580 C CA . ALA A 1 71 ? 10.185 -0.438 -18.674 1.00 93.62 71 ALA A CA 1
ATOM 581 C C . ALA A 1 71 ? 8.883 -1.147 -19.078 1.00 93.62 71 ALA A C 1
ATOM 583 O O . ALA A 1 71 ? 8.575 -2.177 -18.496 1.00 93.62 71 ALA A O 1
ATOM 584 N N . TYR A 1 72 ? 8.123 -0.636 -20.046 1.00 95.00 72 TYR A N 1
ATOM 585 C CA . TYR A 1 72 ? 6.904 -1.290 -20.546 1.00 95.00 72 TYR A CA 1
ATOM 586 C C . TYR A 1 72 ? 6.771 -1.116 -22.070 1.00 95.00 72 TYR A C 1
ATOM 588 O O . TYR A 1 72 ? 5.797 -0.537 -22.555 1.00 95.00 72 TYR A O 1
ATOM 596 N N . PRO A 1 73 ? 7.757 -1.590 -22.860 1.00 93.81 73 PRO A N 1
ATOM 597 C CA . PRO A 1 73 ? 7.783 -1.383 -24.310 1.00 93.81 73 PRO A CA 1
ATOM 598 C C . PRO A 1 73 ? 6.612 -2.055 -25.046 1.00 93.81 73 PRO A C 1
ATOM 600 O O . PRO A 1 73 ? 6.225 -1.599 -26.117 1.00 93.81 73 PRO A O 1
ATOM 603 N N . ASP A 1 74 ? 6.039 -3.114 -24.472 1.00 94.25 74 ASP A N 1
ATOM 604 C CA . ASP A 1 74 ? 4.851 -3.825 -24.960 1.00 94.25 74 ASP A CA 1
ATOM 605 C C . ASP A 1 74 ? 3.542 -3.317 -24.316 1.00 94.25 74 ASP A C 1
ATOM 607 O O . ASP A 1 74 ? 2.485 -3.926 -24.475 1.00 94.25 74 ASP A O 1
ATOM 611 N N . GLY A 1 75 ? 3.603 -2.213 -23.563 1.00 95.75 75 GLY A N 1
ATOM 612 C CA . GLY A 1 75 ? 2.475 -1.661 -22.812 1.00 95.75 75 GLY A CA 1
ATOM 613 C C . GLY A 1 75 ? 2.164 -2.386 -21.497 1.00 95.75 75 GLY A C 1
ATOM 614 O O . GLY A 1 75 ? 1.205 -2.001 -20.826 1.00 95.75 75 GLY A O 1
ATOM 615 N N . THR A 1 76 ? 2.954 -3.393 -21.104 1.00 98.00 76 THR A N 1
ATOM 616 C CA . THR A 1 76 ? 2.788 -4.121 -19.838 1.00 98.00 76 THR A CA 1
ATOM 617 C C . THR A 1 76 ? 4.015 -3.955 -18.946 1.00 98.00 76 THR A C 1
ATOM 619 O O . THR A 1 76 ? 5.143 -4.234 -19.341 1.00 98.00 76 THR A O 1
ATOM 622 N N . LEU A 1 77 ? 3.799 -3.523 -17.704 1.00 98.25 77 LEU A N 1
ATOM 623 C CA . LEU A 1 77 ? 4.840 -3.494 -16.677 1.00 98.25 77 LEU A CA 1
ATOM 624 C C . LEU A 1 77 ? 4.782 -4.779 -15.840 1.00 98.25 77 LEU A C 1
ATOM 626 O O . LEU A 1 77 ? 3.750 -5.097 -15.248 1.00 98.25 77 LEU A O 1
ATOM 630 N N . TYR A 1 78 ? 5.889 -5.512 -15.756 1.00 98.50 78 TYR A N 1
ATOM 631 C CA . TYR A 1 78 ? 5.935 -6.803 -15.065 1.00 98.50 78 TYR A CA 1
ATOM 632 C C . TYR A 1 78 ? 6.523 -6.641 -13.665 1.00 98.50 78 TYR A C 1
ATOM 634 O O . TYR A 1 78 ? 7.693 -6.280 -13.531 1.00 98.50 78 TYR A O 1
ATOM 642 N N . LEU A 1 79 ? 5.736 -6.930 -12.629 1.00 98.50 79 LEU A N 1
ATOM 643 C CA . LEU A 1 79 ? 6.096 -6.716 -11.227 1.00 98.50 79 LEU A CA 1
ATOM 644 C C . LEU A 1 79 ? 6.289 -8.042 -10.483 1.00 98.50 79 LEU A C 1
ATOM 646 O O . LEU A 1 79 ? 5.478 -8.967 -10.569 1.00 98.50 79 LEU A O 1
ATOM 650 N N . CYS A 1 80 ? 7.351 -8.119 -9.686 1.00 98.06 80 CYS A N 1
ATOM 651 C CA . CYS A 1 80 ? 7.520 -9.183 -8.708 1.00 98.06 80 CYS A CA 1
ATOM 652 C C . CYS A 1 80 ? 6.558 -8.973 -7.536 1.00 98.06 80 CYS A C 1
ATOM 654 O O . CYS A 1 80 ? 6.572 -7.925 -6.903 1.00 98.06 80 CYS A O 1
ATOM 656 N N . GLU A 1 81 ? 5.751 -9.978 -7.206 1.00 96.62 81 GLU A N 1
ATOM 657 C CA . GLU A 1 81 ? 4.753 -9.870 -6.133 1.00 96.62 81 GLU A CA 1
ATOM 658 C C . GLU A 1 81 ? 5.349 -9.802 -4.721 1.00 96.62 81 GLU A C 1
ATOM 660 O O . GLU A 1 81 ? 4.683 -9.312 -3.813 1.00 96.62 81 GLU A O 1
ATOM 665 N N . HIS A 1 82 ? 6.604 -10.235 -4.544 1.00 96.81 82 HIS A N 1
ATOM 666 C CA . HIS A 1 82 ? 7.265 -10.263 -3.238 1.00 96.81 82 HIS A CA 1
ATOM 667 C C . HIS A 1 82 ? 8.146 -9.044 -2.968 1.00 96.81 82 HIS A C 1
ATOM 669 O O . HIS A 1 82 ? 8.123 -8.523 -1.862 1.00 96.81 82 HIS A O 1
ATOM 675 N N . CYS A 1 83 ? 8.935 -8.579 -3.943 1.00 97.75 83 CYS A N 1
ATOM 676 C CA . CYS A 1 83 ? 9.816 -7.413 -3.761 1.00 97.75 83 CYS A CA 1
ATOM 677 C C . CYS A 1 83 ? 9.265 -6.123 -4.388 1.00 97.75 83 CYS A C 1
ATOM 679 O O . CYS A 1 83 ? 9.841 -5.048 -4.200 1.00 97.75 83 CYS A O 1
ATOM 681 N N . LEU A 1 84 ? 8.182 -6.235 -5.167 1.00 98.31 84 LEU A N 1
ATOM 682 C CA . LEU A 1 84 ? 7.549 -5.152 -5.927 1.00 98.31 84 LEU A CA 1
ATOM 683 C C . LEU A 1 84 ? 8.459 -4.503 -6.985 1.00 98.31 84 LEU A C 1
ATOM 685 O O . LEU A 1 84 ? 8.102 -3.491 -7.583 1.00 98.31 84 LEU A O 1
ATOM 689 N N . GLY A 1 85 ? 9.623 -5.101 -7.251 1.00 97.56 85 GLY A N 1
ATOM 690 C CA . GLY A 1 85 ? 10.512 -4.703 -8.335 1.00 97.56 85 GLY A CA 1
ATOM 691 C C . GLY A 1 85 ? 9.856 -4.925 -9.694 1.00 97.56 85 GLY A C 1
ATOM 692 O O . GLY A 1 85 ? 9.123 -5.897 -9.888 1.00 97.56 85 GLY A O 1
ATOM 693 N N . TYR A 1 86 ? 10.124 -4.021 -10.632 1.00 97.31 86 TYR A N 1
ATOM 694 C CA . TYR A 1 86 ? 9.564 -4.042 -11.979 1.00 97.31 86 TYR A CA 1
ATOM 695 C C . TYR A 1 86 ? 10.606 -4.460 -13.019 1.00 97.31 86 TYR A C 1
ATOM 697 O O . TYR A 1 86 ? 11.804 -4.232 -12.860 1.00 97.31 86 TYR A O 1
ATOM 705 N N . THR A 1 87 ? 10.141 -5.063 -14.108 1.00 97.38 87 THR A N 1
ATOM 706 C CA . THR A 1 87 ? 10.966 -5.516 -15.232 1.00 97.38 87 THR A CA 1
ATOM 707 C C . THR A 1 87 ? 10.267 -5.229 -16.560 1.00 97.38 87 THR A C 1
ATOM 709 O O . THR A 1 87 ? 9.043 -5.111 -16.612 1.00 97.38 87 THR A O 1
ATOM 712 N N . SER A 1 88 ? 11.049 -5.139 -17.638 1.00 95.19 88 SER A N 1
ATOM 713 C CA . SER A 1 88 ? 10.554 -4.784 -18.975 1.00 95.19 88 SER A CA 1
ATOM 714 C C . SER A 1 88 ? 9.948 -5.933 -19.774 1.00 95.19 88 SER A C 1
ATOM 716 O O . SER A 1 88 ? 9.421 -5.709 -20.858 1.00 95.19 88 SER A O 1
ATOM 718 N N . SER A 1 89 ? 10.051 -7.172 -19.287 1.00 96.88 89 SER A N 1
ATOM 719 C CA . SER A 1 89 ? 9.444 -8.326 -19.948 1.00 96.88 89 SER A CA 1
ATOM 720 C C . SER A 1 89 ? 9.163 -9.459 -18.971 1.00 96.88 89 SER A C 1
ATOM 722 O O . SER A 1 89 ? 9.872 -9.646 -17.977 1.00 96.88 89 SER A O 1
ATOM 724 N N . LYS A 1 90 ? 8.203 -10.314 -19.335 1.00 96.69 90 LYS A N 1
ATOM 725 C CA . LYS A 1 90 ? 7.893 -11.548 -18.603 1.00 96.69 90 LYS A CA 1
ATOM 726 C C . LYS A 1 90 ? 9.111 -12.457 -18.407 1.00 96.69 90 LYS A C 1
ATOM 728 O O . LYS A 1 90 ? 9.262 -13.075 -17.356 1.00 96.69 90 LYS A O 1
ATOM 733 N N . ARG A 1 91 ? 10.012 -12.519 -19.396 1.00 97.25 91 ARG A N 1
ATOM 734 C CA . ARG A 1 91 ? 11.250 -13.310 -19.316 1.00 97.25 91 ARG A CA 1
ATOM 735 C C . ARG A 1 91 ? 12.168 -12.801 -18.202 1.00 97.25 91 ARG A C 1
ATOM 737 O O . ARG A 1 91 ? 12.718 -13.615 -17.461 1.00 97.25 91 ARG A O 1
ATOM 744 N N . PHE A 1 92 ? 12.321 -11.482 -18.074 1.00 97.31 92 PHE A N 1
ATOM 745 C CA . PHE A 1 92 ? 13.117 -10.888 -16.998 1.00 97.31 92 PHE A CA 1
ATOM 746 C C . PHE A 1 92 ? 12.466 -11.099 -15.634 1.00 97.31 92 PHE A C 1
ATOM 748 O O . PHE A 1 92 ? 13.167 -11.482 -14.703 1.00 97.31 92 PHE A O 1
ATOM 755 N N . LEU A 1 93 ? 11.139 -10.979 -15.526 1.00 97.62 93 LEU A N 1
ATOM 756 C CA . LEU A 1 93 ? 10.427 -11.309 -14.289 1.00 97.62 93 LEU A CA 1
ATOM 757 C C . LEU A 1 93 ? 10.659 -12.769 -13.862 1.00 97.62 93 LEU A C 1
ATOM 759 O O . LEU A 1 93 ? 10.939 -13.042 -12.697 1.00 97.62 93 LEU A O 1
ATOM 763 N N . GLN A 1 94 ? 10.585 -13.722 -14.795 1.00 97.25 94 GLN A N 1
ATOM 764 C CA . GLN A 1 94 ? 10.841 -15.140 -14.510 1.00 97.25 94 GLN A CA 1
ATOM 765 C C . GLN A 1 94 ? 12.293 -15.425 -14.114 1.00 97.25 94 GLN A C 1
ATOM 767 O O . GLN A 1 94 ? 12.551 -16.364 -13.360 1.00 97.25 94 GLN A O 1
ATOM 772 N N . HIS A 1 95 ? 13.254 -14.681 -14.662 1.00 97.81 95 HIS A N 1
ATOM 773 C CA . HIS A 1 95 ? 14.645 -14.762 -14.223 1.00 97.81 95 HIS A CA 1
ATOM 774 C C . HIS A 1 95 ? 14.789 -14.204 -12.804 1.00 97.81 95 HIS A C 1
ATOM 776 O O . HIS A 1 95 ? 15.262 -14.918 -11.925 1.00 97.81 95 HIS A O 1
ATOM 782 N N . HIS A 1 96 ? 14.243 -13.010 -12.560 1.00 97.31 96 HIS A N 1
ATOM 783 C CA . HIS A 1 96 ? 14.239 -12.365 -11.254 1.00 97.31 96 HIS A CA 1
ATOM 784 C C . HIS A 1 96 ? 13.664 -13.274 -10.162 1.00 97.31 96 HIS A C 1
ATOM 786 O O . HIS A 1 96 ? 14.309 -13.484 -9.139 1.00 97.31 96 HIS A O 1
ATOM 792 N N . LYS A 1 97 ? 12.496 -13.889 -10.398 1.00 95.50 97 LYS A N 1
ATOM 793 C CA . LYS A 1 97 ? 11.862 -14.816 -9.442 1.00 95.50 97 LYS A CA 1
ATOM 794 C C . LYS A 1 97 ? 12.721 -16.048 -9.116 1.00 95.50 97 LYS A C 1
ATOM 796 O O . LYS A 1 97 ? 12.591 -16.585 -8.026 1.00 95.50 97 LYS A O 1
ATOM 801 N N . ARG A 1 98 ? 13.557 -16.518 -10.050 1.00 95.38 98 ARG A N 1
ATOM 802 C CA . ARG A 1 98 ? 14.367 -17.739 -9.878 1.00 95.38 98 ARG A CA 1
ATOM 803 C C . ARG A 1 98 ? 15.758 -17.482 -9.311 1.00 95.38 98 ARG A C 1
ATOM 805 O O . ARG A 1 98 ? 16.302 -18.371 -8.665 1.00 95.38 98 ARG A O 1
ATOM 812 N N . SER A 1 99 ? 16.352 -16.335 -9.624 1.00 95.44 99 SER A N 1
ATOM 813 C CA . SER A 1 99 ? 17.790 -16.111 -9.430 1.00 95.44 99 SER A CA 1
ATOM 814 C C . SER A 1 99 ? 18.122 -14.877 -8.596 1.00 95.44 99 SER A C 1
ATOM 816 O O . SER A 1 99 ? 19.155 -14.881 -7.936 1.00 95.44 99 SER A O 1
ATOM 818 N N . ASP A 1 100 ? 17.250 -13.865 -8.575 1.00 96.25 100 ASP A N 1
ATOM 819 C CA . ASP A 1 100 ? 17.583 -12.559 -7.989 1.00 96.25 100 ASP A CA 1
ATOM 820 C C . ASP A 1 100 ? 16.754 -12.245 -6.734 1.00 96.25 100 ASP A C 1
ATOM 822 O O . ASP A 1 100 ? 17.222 -11.577 -5.812 1.00 96.25 100 ASP A O 1
ATOM 826 N N . CYS A 1 101 ? 15.491 -12.680 -6.699 1.00 96.19 101 CYS A N 1
ATOM 827 C CA . CYS A 1 101 ? 14.561 -12.352 -5.628 1.00 96.19 101 CYS A CA 1
ATOM 828 C C . CYS A 1 101 ? 14.734 -13.293 -4.436 1.00 96.19 101 CYS A C 1
ATOM 830 O O . CYS A 1 101 ? 14.385 -14.467 -4.507 1.00 96.19 101 CYS A O 1
ATOM 832 N N . ALA A 1 102 ? 15.200 -12.753 -3.312 1.00 95.50 102 ALA A N 1
ATOM 833 C CA . ALA A 1 102 ? 15.280 -13.492 -2.052 1.00 95.50 102 ALA A CA 1
ATOM 834 C C . ALA A 1 102 ? 14.005 -13.384 -1.190 1.00 95.50 102 ALA A C 1
ATOM 836 O O . ALA A 1 102 ? 13.923 -14.006 -0.133 1.00 95.50 102 ALA A O 1
ATOM 837 N N . LEU A 1 103 ? 13.029 -12.560 -1.593 1.00 97.06 103 LEU A N 1
ATOM 838 C CA . LEU A 1 103 ? 11.833 -12.290 -0.797 1.00 97.06 103 LEU A CA 1
ATOM 839 C C . LEU A 1 103 ? 10.692 -13.244 -1.157 1.00 97.06 103 LEU A C 1
ATOM 841 O O . LEU A 1 103 ? 10.379 -13.443 -2.328 1.00 97.06 103 LEU A O 1
ATOM 845 N N . THR A 1 104 ? 10.027 -13.752 -0.123 1.00 96.62 104 THR A N 1
ATOM 846 C CA . THR A 1 104 ? 8.738 -14.469 -0.191 1.00 96.62 104 THR A CA 1
ATOM 847 C C . THR A 1 104 ? 7.644 -13.758 0.607 1.00 96.62 104 THR A C 1
ATOM 849 O O . THR A 1 104 ? 6.475 -14.125 0.557 1.00 96.62 104 THR A O 1
ATOM 852 N N . THR A 1 105 ? 8.009 -12.723 1.369 1.00 97.69 105 THR A N 1
ATOM 853 C CA . THR A 1 105 ? 7.094 -11.914 2.180 1.00 97.69 105 THR A CA 1
ATOM 854 C C . THR A 1 105 ? 7.570 -10.457 2.210 1.00 97.69 105 THR A C 1
ATOM 856 O O . THR A 1 105 ? 8.754 -10.215 1.944 1.00 97.69 105 THR A O 1
ATOM 859 N N . PRO A 1 106 ? 6.696 -9.479 2.528 1.00 98.38 106 PRO A N 1
ATOM 860 C CA . PRO A 1 106 ? 7.119 -8.092 2.697 1.00 98.38 106 PRO A CA 1
ATOM 861 C C . PRO A 1 106 ? 8.261 -7.965 3.723 1.00 98.38 106 PRO A C 1
ATOM 863 O O . PRO A 1 106 ? 8.186 -8.582 4.790 1.00 98.38 106 PRO A O 1
ATOM 866 N N . PRO A 1 107 ? 9.300 -7.153 3.454 1.00 97.81 107 PRO A N 1
ATOM 867 C CA . PRO A 1 107 ? 10.458 -7.039 4.331 1.00 97.81 107 PRO A CA 1
ATOM 868 C C . PRO A 1 107 ? 10.096 -6.233 5.587 1.00 97.81 107 PRO A C 1
ATOM 870 O O . PRO A 1 107 ? 10.092 -5.006 5.609 1.00 97.81 107 PRO A O 1
ATOM 873 N N . GLY A 1 108 ? 9.725 -6.929 6.657 1.00 97.31 108 GLY A N 1
ATOM 874 C CA . GLY A 1 108 ? 9.354 -6.317 7.928 1.00 97.31 108 GLY A CA 1
ATOM 875 C C . GLY A 1 108 ? 8.758 -7.334 8.898 1.00 97.31 108 GLY A C 1
ATOM 876 O O . GLY A 1 108 ? 8.413 -8.448 8.501 1.00 97.31 108 GLY A O 1
ATOM 877 N N . PRO A 1 109 ? 8.632 -6.992 10.190 1.00 97.75 109 PRO A N 1
ATOM 878 C CA . PRO A 1 109 ? 7.952 -7.855 11.143 1.00 97.75 109 PRO A CA 1
ATOM 879 C C . PRO A 1 109 ? 6.493 -8.084 10.737 1.00 97.75 109 PRO A C 1
ATOM 881 O O . PRO A 1 109 ? 5.756 -7.140 10.437 1.00 97.75 109 PRO A O 1
ATOM 884 N N . ARG A 1 110 ? 6.058 -9.346 10.796 1.00 97.75 110 ARG A N 1
ATOM 885 C CA . ARG A 1 110 ? 4.636 -9.694 10.770 1.00 97.75 110 ARG A CA 1
ATOM 886 C C . ARG A 1 110 ? 4.025 -9.318 12.119 1.00 97.75 110 ARG A C 1
ATOM 888 O O . ARG A 1 110 ? 4.374 -9.914 13.134 1.00 97.75 110 ARG A O 1
ATOM 895 N N . VAL A 1 111 ? 3.131 -8.338 12.120 1.00 96.69 111 VAL A N 1
ATOM 896 C CA . VAL A 1 111 ? 2.507 -7.777 13.332 1.00 96.69 111 VAL A CA 1
ATOM 897 C C . VAL A 1 111 ? 1.117 -8.350 13.610 1.00 96.69 111 VAL A C 1
ATOM 899 O O . VAL A 1 111 ? 0.606 -8.206 14.713 1.00 96.69 111 VAL A O 1
ATOM 902 N N . TYR A 1 112 ? 0.510 -9.024 12.631 1.00 95.75 112 TYR A N 1
ATOM 903 C CA . TYR A 1 112 ? -0.771 -9.710 12.786 1.00 95.75 112 TYR A CA 1
ATOM 904 C C . TYR A 1 112 ? -0.837 -10.940 11.875 1.00 95.75 112 TYR A C 1
ATOM 906 O O . TYR A 1 112 ? -0.268 -10.935 10.777 1.00 95.75 112 TYR A O 1
ATOM 914 N N . TYR A 1 113 ? -1.520 -11.991 12.335 1.00 96.00 113 TYR A N 1
ATOM 915 C CA . TYR A 1 113 ? -1.813 -13.185 11.547 1.00 96.00 113 TYR A CA 1
ATOM 916 C C . TYR A 1 113 ? -3.168 -13.780 11.943 1.00 96.00 113 TYR A C 1
ATOM 918 O O . TYR A 1 113 ? -3.341 -14.199 13.088 1.00 96.00 113 TYR A O 1
ATOM 926 N N . GLU A 1 114 ? -4.092 -13.853 10.987 1.00 92.75 114 GLU A N 1
ATOM 927 C CA . GLU A 1 114 ? -5.376 -14.539 11.114 1.00 92.75 114 GLU A CA 1
ATOM 928 C C . GLU A 1 114 ? -5.272 -15.934 10.498 1.00 92.75 114 GLU A C 1
ATOM 930 O O . GLU A 1 114 ? -4.983 -16.077 9.306 1.00 92.75 114 GLU A O 1
ATOM 935 N N . ARG A 1 115 ? -5.506 -16.974 11.305 1.00 89.62 115 ARG A N 1
ATOM 936 C CA . ARG A 1 115 ? -5.355 -18.368 10.863 1.00 89.62 115 ARG A CA 1
ATOM 937 C C . ARG A 1 115 ? -6.474 -18.794 9.922 1.00 89.62 115 ARG A C 1
ATOM 939 O O . ARG A 1 115 ? -6.198 -19.579 9.019 1.00 89.62 115 ARG A O 1
ATOM 946 N N . GLY A 1 116 ? -7.699 -18.306 10.141 1.00 91.06 116 GLY A N 1
ATOM 947 C CA . GLY A 1 116 ? -8.868 -18.700 9.350 1.00 91.06 116 GLY A CA 1
ATOM 948 C C . GLY A 1 116 ? -8.722 -18.289 7.887 1.00 91.06 116 GLY A C 1
ATOM 949 O O . GLY A 1 116 ? -8.560 -19.132 7.007 1.00 91.06 116 GLY A O 1
ATOM 950 N N . ASP A 1 117 ? -8.680 -16.981 7.648 1.00 87.69 117 ASP A N 1
ATOM 951 C CA . ASP A 1 117 ? -8.597 -16.411 6.297 1.00 87.69 117 ASP A CA 1
ATOM 952 C C . ASP A 1 117 ? -7.171 -16.393 5.717 1.00 87.69 117 ASP A C 1
ATOM 954 O O . ASP A 1 117 ? -6.959 -15.935 4.591 1.00 87.69 117 ASP A O 1
ATOM 958 N N . ARG A 1 118 ? -6.184 -16.889 6.481 1.00 95.75 118 ARG A N 1
ATOM 959 C CA . ARG A 1 118 ? -4.745 -16.849 6.164 1.00 95.75 118 ARG A CA 1
ATOM 960 C C . ARG A 1 118 ? -4.289 -15.442 5.777 1.00 95.75 118 ARG A C 1
ATOM 962 O O . ARG A 1 118 ? -3.645 -15.237 4.748 1.00 95.75 118 ARG A O 1
ATOM 969 N N . LEU A 1 119 ? -4.651 -14.458 6.597 1.00 97.56 119 LEU A N 1
ATOM 970 C CA . LEU A 1 119 ? -4.284 -13.058 6.391 1.00 97.56 119 LEU A CA 1
ATOM 971 C C . LEU A 1 119 ? -3.119 -12.680 7.296 1.00 97.56 119 LEU A C 1
ATOM 973 O O . LEU A 1 119 ? -3.130 -12.966 8.489 1.00 97.56 119 LEU A O 1
ATOM 977 N N . ALA A 1 120 ? -2.126 -11.999 6.739 1.00 98.12 120 ALA A N 1
ATOM 978 C CA . ALA A 1 120 ? -0.982 -11.487 7.481 1.00 98.12 120 ALA A CA 1
ATOM 979 C C . ALA A 1 120 ? -0.831 -9.983 7.267 1.00 98.12 120 ALA A C 1
ATOM 981 O O . ALA A 1 120 ? -0.976 -9.495 6.146 1.00 98.12 120 ALA A O 1
ATOM 982 N N . LEU A 1 121 ? -0.487 -9.260 8.333 1.00 98.44 121 LEU A N 1
ATOM 983 C CA . LEU A 1 121 ? -0.095 -7.856 8.253 1.00 98.44 121 LEU A CA 1
ATOM 984 C C . LEU A 1 121 ? 1.394 -7.722 8.558 1.00 98.44 121 LEU A C 1
ATOM 986 O O . LEU A 1 121 ? 1.862 -8.183 9.602 1.00 98.44 121 LEU A O 1
ATOM 990 N N . TYR A 1 122 ? 2.118 -7.050 7.673 1.00 98.69 122 TYR A N 1
ATOM 991 C CA . TYR A 1 122 ? 3.539 -6.757 7.823 1.00 98.69 122 TYR A CA 1
ATOM 992 C C . TYR A 1 122 ? 3.747 -5.262 8.031 1.00 98.69 122 TYR A C 1
ATOM 994 O O . TYR A 1 122 ? 3.186 -4.456 7.291 1.00 98.69 122 TYR A O 1
ATOM 1002 N N . ALA A 1 123 ? 4.563 -4.889 9.015 1.00 98.25 123 ALA A N 1
ATOM 1003 C CA . ALA A 1 123 ? 4.931 -3.500 9.264 1.00 98.25 123 ALA A CA 1
ATOM 1004 C C . ALA A 1 123 ? 6.310 -3.204 8.657 1.00 98.25 123 ALA A C 1
ATOM 1006 O O . ALA A 1 123 ? 7.343 -3.492 9.257 1.00 98.25 123 ALA A O 1
ATOM 1007 N N . VAL A 1 124 ? 6.329 -2.614 7.465 1.00 98.56 124 VAL A N 1
ATOM 1008 C CA . VAL A 1 124 ? 7.550 -2.248 6.739 1.00 98.56 124 VAL A CA 1
ATOM 1009 C C . VAL A 1 124 ? 7.964 -0.825 7.113 1.00 98.56 124 VAL A C 1
ATOM 1011 O O . VAL A 1 124 ? 7.176 0.120 7.031 1.00 98.56 124 VAL A O 1
ATOM 1014 N N . ASP A 1 125 ? 9.211 -0.653 7.541 1.00 98.25 125 ASP A N 1
ATOM 1015 C CA . ASP A 1 125 ? 9.762 0.658 7.878 1.00 98.25 125 ASP A CA 1
ATOM 1016 C C . ASP A 1 125 ? 10.455 1.269 6.653 1.00 98.25 125 ASP A C 1
ATOM 1018 O O . ASP A 1 125 ? 11.496 0.773 6.229 1.00 98.25 125 ASP A O 1
ATOM 1022 N N . GLY A 1 126 ? 9.927 2.375 6.115 1.00 97.25 126 GLY A N 1
ATOM 1023 C CA . GLY A 1 126 ? 10.459 2.980 4.888 1.00 97.25 126 GLY A CA 1
ATOM 1024 C C . GLY A 1 126 ? 11.885 3.530 5.007 1.00 97.25 126 GLY A C 1
ATOM 1025 O O . GLY A 1 126 ? 12.548 3.729 3.996 1.00 97.25 126 GLY A O 1
ATOM 1026 N N . LYS A 1 127 ? 12.405 3.742 6.227 1.00 95.81 127 LYS A N 1
ATOM 1027 C CA . LYS A 1 127 ? 13.820 4.097 6.435 1.00 95.81 127 LYS A CA 1
ATOM 1028 C C . LYS A 1 127 ? 14.728 2.869 6.337 1.00 95.81 127 LYS A C 1
ATOM 1030 O O . LYS A 1 127 ? 15.872 3.005 5.917 1.00 95.81 127 LYS A O 1
ATOM 1035 N N . ARG A 1 128 ? 14.247 1.700 6.769 1.00 97.38 128 ARG A N 1
ATOM 1036 C CA . ARG A 1 128 ? 15.015 0.445 6.747 1.00 97.38 128 ARG A CA 1
ATOM 1037 C C . ARG A 1 128 ? 14.931 -0.253 5.393 1.00 97.38 128 ARG A C 1
ATOM 1039 O O . ARG A 1 128 ? 15.932 -0.790 4.947 1.00 97.38 128 ARG A O 1
ATOM 1046 N N . GLU A 1 129 ? 13.768 -0.185 4.749 1.00 97.69 129 GLU A N 1
ATOM 1047 C CA . GLU A 1 129 ? 13.459 -0.881 3.495 1.00 97.69 129 GLU A CA 1
ATOM 1048 C C . GLU A 1 129 ? 13.039 0.108 2.389 1.00 97.69 129 GLU A C 1
ATOM 1050 O O . GLU A 1 129 ? 11.918 0.030 1.870 1.00 97.69 129 GLU A O 1
ATOM 1055 N N . PRO A 1 130 ? 13.902 1.080 2.028 1.00 95.94 130 PRO A N 1
ATOM 1056 C CA . PRO A 1 130 ? 13.530 2.169 1.128 1.00 95.94 130 PRO A CA 1
ATOM 1057 C C . PRO A 1 130 ? 13.127 1.668 -0.261 1.00 95.94 130 PRO A C 1
ATOM 1059 O O . PRO A 1 130 ? 12.121 2.122 -0.793 1.00 95.94 130 PRO A O 1
ATOM 1062 N N . THR A 1 131 ? 13.841 0.688 -0.822 1.00 96.06 131 THR A N 1
ATOM 1063 C CA . THR A 1 131 ? 13.551 0.144 -2.158 1.00 96.06 131 THR A CA 1
ATOM 1064 C C . THR A 1 131 ? 12.159 -0.480 -2.231 1.00 96.0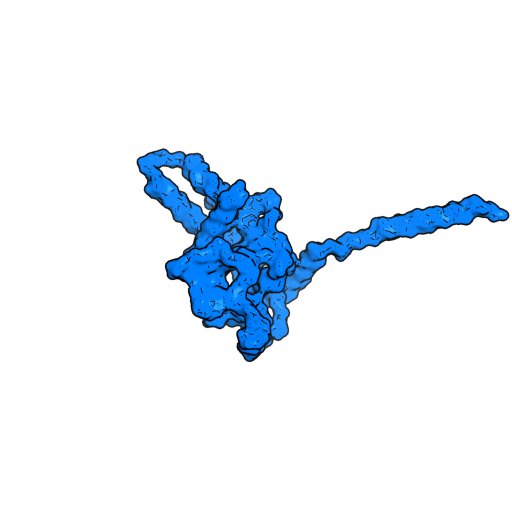6 131 THR A C 1
ATOM 1066 O O . THR A 1 131 ? 11.391 -0.183 -3.144 1.00 96.06 131 THR A O 1
ATOM 1069 N N . TYR A 1 132 ? 11.799 -1.314 -1.249 1.00 98.12 132 TYR A N 1
ATOM 1070 C CA . TYR A 1 132 ? 10.474 -1.932 -1.203 1.00 98.12 132 TYR A CA 1
ATOM 1071 C C . TYR A 1 132 ? 9.378 -0.877 -1.016 1.00 98.12 132 TYR A C 1
ATOM 1073 O O . TYR A 1 132 ? 8.364 -0.903 -1.711 1.00 98.12 132 TYR A O 1
ATOM 1081 N N . ALA A 1 133 ? 9.589 0.079 -0.106 1.00 97.62 133 ALA A N 1
ATOM 1082 C CA . ALA A 1 133 ? 8.629 1.145 0.156 1.00 97.62 133 ALA A CA 1
ATOM 1083 C C . ALA A 1 133 ? 8.419 2.065 -1.062 1.00 97.62 133 ALA A C 1
ATOM 1085 O O . ALA A 1 133 ? 7.285 2.435 -1.358 1.00 97.62 133 ALA A O 1
ATOM 1086 N N . GLN A 1 134 ? 9.481 2.391 -1.804 1.00 96.00 134 GLN A N 1
ATOM 1087 C CA . GLN A 1 134 ? 9.395 3.164 -3.048 1.00 96.00 134 GLN A CA 1
ATOM 1088 C C . GLN A 1 134 ? 8.632 2.391 -4.127 1.00 96.00 134 GLN A C 1
ATOM 1090 O O . GLN A 1 134 ? 7.698 2.930 -4.719 1.00 96.00 134 GLN A O 1
ATOM 1095 N N . ASN A 1 135 ? 8.950 1.108 -4.327 1.00 97.50 135 ASN A N 1
ATOM 1096 C CA . ASN A 1 135 ? 8.214 0.249 -5.257 1.00 97.50 135 ASN A CA 1
ATOM 1097 C C . ASN A 1 135 ? 6.722 0.155 -4.896 1.00 97.50 135 ASN A C 1
ATOM 1099 O O . ASN A 1 135 ? 5.864 0.241 -5.775 1.00 97.50 135 ASN A O 1
ATOM 1103 N N . LEU A 1 136 ? 6.404 0.039 -3.602 1.00 97.81 136 LEU A N 1
ATOM 1104 C CA . LEU A 1 136 ? 5.030 0.047 -3.107 1.00 97.81 136 LEU A CA 1
ATOM 1105 C C . LEU A 1 136 ? 4.326 1.378 -3.408 1.00 97.81 136 LEU A C 1
ATOM 1107 O O . LEU A 1 136 ? 3.180 1.373 -3.851 1.00 97.81 136 LEU A O 1
ATOM 1111 N N . CYS A 1 137 ? 5.006 2.512 -3.224 1.00 96.25 137 CYS A N 1
ATOM 1112 C CA . CYS A 1 137 ? 4.473 3.831 -3.557 1.00 96.25 137 CYS A CA 1
ATOM 1113 C C . CYS A 1 137 ? 4.188 4.000 -5.057 1.00 96.25 137 CYS A C 1
ATOM 1115 O O . CYS A 1 137 ? 3.140 4.547 -5.410 1.00 96.25 137 CYS A O 1
ATOM 1117 N N . LEU A 1 138 ? 5.089 3.527 -5.924 1.00 95.38 138 LEU A N 1
ATOM 1118 C CA . LEU A 1 138 ? 4.913 3.555 -7.380 1.00 95.38 138 LEU A CA 1
ATOM 1119 C C . LEU A 1 138 ? 3.727 2.685 -7.822 1.00 95.38 138 LEU A C 1
ATOM 1121 O O . LEU A 1 138 ? 2.918 3.125 -8.644 1.00 95.38 138 LEU A O 1
ATOM 1125 N N . LEU A 1 139 ? 3.585 1.494 -7.228 1.00 97.38 139 LEU A N 1
ATOM 1126 C CA . LEU A 1 139 ? 2.443 0.605 -7.443 1.00 97.38 139 LEU A CA 1
ATOM 1127 C C . LEU A 1 139 ? 1.136 1.264 -6.987 1.00 97.38 139 LEU A C 1
ATOM 1129 O O . LEU A 1 139 ? 0.144 1.231 -7.709 1.00 97.38 139 LEU A O 1
ATOM 1133 N N . ALA A 1 140 ? 1.128 1.902 -5.814 1.00 95.75 140 ALA A N 1
ATOM 1134 C CA . ALA A 1 140 ? -0.050 2.588 -5.292 1.00 95.75 140 ALA A CA 1
ATOM 1135 C C . ALA A 1 140 ? -0.508 3.726 -6.210 1.00 95.75 140 ALA A C 1
ATOM 1137 O O . ALA A 1 140 ? -1.707 3.904 -6.426 1.00 95.75 140 ALA A O 1
ATOM 1138 N N . LYS A 1 141 ? 0.446 4.478 -6.778 1.00 94.12 141 LYS A N 1
ATOM 1139 C CA . LYS A 1 141 ? 0.162 5.620 -7.653 1.00 94.12 141 LYS A CA 1
ATOM 1140 C C . LYS A 1 141 ? -0.593 5.229 -8.927 1.00 94.12 141 LYS A C 1
ATOM 1142 O O . LYS A 1 141 ? -1.357 6.040 -9.437 1.00 94.12 141 LYS A O 1
ATOM 1147 N N . LEU A 1 142 ? -0.464 3.985 -9.393 1.00 95.94 142 LEU A N 1
ATOM 1148 C CA . LEU A 1 142 ? -1.243 3.462 -10.525 1.00 95.94 142 LEU A CA 1
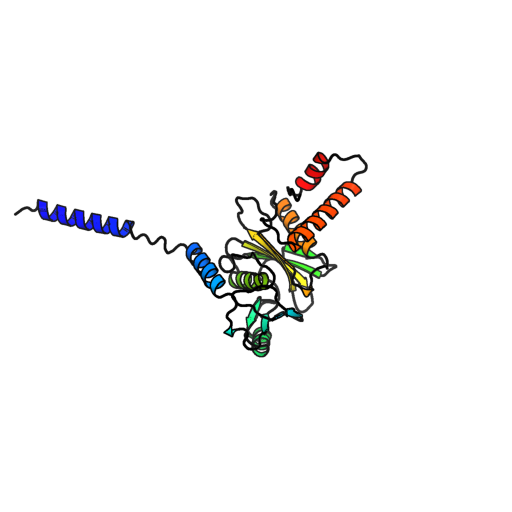ATOM 1149 C C . LEU A 1 142 ? -2.759 3.429 -10.257 1.00 95.94 142 LEU A C 1
ATOM 1151 O O . LEU A 1 142 ? -3.552 3.407 -11.199 1.00 95.94 142 LEU A O 1
ATOM 1155 N N . PHE A 1 143 ? -3.162 3.435 -8.982 1.00 95.00 143 PHE A N 1
ATOM 1156 C CA . PHE A 1 143 ? -4.552 3.315 -8.531 1.00 95.00 143 PHE A CA 1
ATOM 1157 C C . PHE A 1 143 ? -4.989 4.474 -7.619 1.00 95.00 143 PHE A C 1
ATOM 1159 O O . PHE A 1 143 ? -6.070 4.426 -7.034 1.00 95.00 143 PHE A O 1
ATOM 1166 N N . MET A 1 144 ? -4.163 5.519 -7.498 1.00 89.88 144 MET A N 1
ATOM 1167 C CA . MET A 1 144 ? -4.419 6.693 -6.667 1.00 89.88 144 MET A CA 1
ATOM 1168 C C . MET A 1 144 ? -4.073 7.975 -7.424 1.00 89.88 144 MET A C 1
ATOM 1170 O O . MET A 1 144 ? -2.983 8.113 -7.974 1.00 89.88 144 MET A O 1
ATOM 1174 N N . ASP A 1 145 ? -4.988 8.937 -7.416 1.00 85.06 145 ASP A N 1
ATOM 1175 C CA . ASP A 1 145 ? -4.778 10.216 -8.094 1.00 85.06 145 ASP A CA 1
ATOM 1176 C C . ASP A 1 145 ? -3.836 11.130 -7.292 1.00 85.06 145 ASP A C 1
ATOM 1178 O O . ASP A 1 145 ? -2.774 11.527 -7.765 1.00 85.06 145 ASP A O 1
ATOM 1182 N N . GLN A 1 146 ? -4.174 11.362 -6.019 1.00 80.06 146 GLN A N 1
ATOM 1183 C CA . GLN A 1 146 ? -3.572 12.406 -5.177 1.00 80.06 146 GLN A CA 1
ATOM 1184 C C . GLN A 1 146 ? -2.382 11.956 -4.320 1.00 80.06 146 GLN A C 1
ATOM 1186 O O . GLN A 1 146 ? -2.128 12.511 -3.255 1.00 80.06 146 GLN A O 1
ATOM 1191 N N . LYS A 1 147 ? -1.620 10.955 -4.762 1.00 83.88 147 LYS A N 1
ATOM 1192 C CA . LYS A 1 147 ? -0.356 10.636 -4.089 1.00 83.88 147 LYS A CA 1
ATOM 1193 C C . LYS A 1 147 ? 0.705 11.634 -4.553 1.00 83.88 147 LYS A C 1
ATOM 1195 O O . LYS A 1 147 ? 0.773 11.923 -5.736 1.00 83.88 147 LYS A O 1
ATOM 1200 N N . THR A 1 148 ? 1.509 12.175 -3.644 1.00 76.69 148 THR A N 1
ATOM 1201 C CA . THR A 1 148 ? 2.520 13.206 -3.971 1.00 76.69 148 THR A CA 1
ATOM 1202 C C . THR A 1 148 ? 3.936 12.810 -3.564 1.00 76.69 148 THR A C 1
ATOM 1204 O O . THR A 1 148 ? 4.891 13.287 -4.164 1.00 76.69 148 THR A O 1
ATOM 1207 N N . LEU A 1 149 ? 4.072 11.904 -2.591 1.00 79.38 149 LEU A N 1
ATOM 1208 C CA . LEU A 1 149 ? 5.355 11.404 -2.098 1.00 79.38 149 LEU A CA 1
ATOM 1209 C C . LEU A 1 149 ? 5.566 9.950 -2.527 1.00 79.38 149 LEU A C 1
ATOM 1211 O O . LEU A 1 149 ? 4.794 9.060 -2.129 1.00 79.38 149 LEU A O 1
ATOM 1215 N N . TYR A 1 150 ? 6.621 9.702 -3.307 1.00 76.00 150 TYR A N 1
ATOM 1216 C CA . TYR A 1 150 ? 6.994 8.363 -3.776 1.00 76.00 150 TYR A CA 1
ATOM 1217 C C . TYR A 1 150 ? 8.419 7.984 -3.393 1.00 76.00 150 TYR A C 1
ATOM 1219 O O . TYR A 1 150 ? 8.652 6.815 -3.083 1.00 76.00 150 TYR A O 1
ATOM 1227 N N . TYR A 1 151 ? 9.346 8.949 -3.381 1.00 77.38 151 TYR A N 1
ATOM 1228 C CA . TYR A 1 151 ? 10.755 8.694 -3.077 1.00 77.38 151 TYR A CA 1
ATOM 1229 C C . TYR A 1 151 ? 11.119 8.963 -1.613 1.00 77.38 151 TYR A C 1
ATOM 1231 O O . TYR A 1 151 ? 11.883 8.178 -1.040 1.00 77.38 151 TYR A O 1
ATOM 1239 N N . ASP A 1 152 ? 10.534 9.987 -0.974 1.00 86.25 152 ASP A N 1
ATOM 1240 C CA . ASP A 1 152 ? 10.720 10.241 0.465 1.00 86.25 152 ASP A CA 1
ATOM 1241 C C . ASP A 1 152 ? 9.827 9.339 1.335 1.00 86.25 152 ASP A C 1
ATOM 1243 O O . ASP A 1 152 ? 8.828 9.747 1.928 1.00 86.25 152 ASP A O 1
ATOM 1247 N N . VAL A 1 153 ? 10.209 8.068 1.421 1.00 92.38 153 VAL A N 1
ATOM 1248 C CA . VAL A 1 153 ? 9.501 7.037 2.201 1.00 92.38 153 VAL A CA 1
ATOM 1249 C C . VAL A 1 153 ? 9.969 6.947 3.657 1.00 92.38 153 VAL A C 1
ATOM 1251 O O . VAL A 1 153 ? 9.388 6.227 4.469 1.00 92.38 153 VAL A O 1
ATOM 1254 N N . THR A 1 154 ? 11.021 7.680 4.020 1.00 92.56 154 THR A N 1
ATOM 1255 C CA . THR A 1 154 ? 11.754 7.500 5.285 1.00 92.56 154 THR A CA 1
ATOM 1256 C C . THR A 1 154 ? 10.920 7.812 6.531 1.00 92.56 154 THR A C 1
ATOM 1258 O O . THR A 1 154 ? 11.133 7.214 7.597 1.00 92.56 154 THR A O 1
ATOM 1261 N N . ARG A 1 155 ? 9.946 8.720 6.395 1.00 91.50 155 ARG A N 1
ATOM 1262 C CA . ARG A 1 155 ? 9.022 9.140 7.460 1.00 91.50 155 ARG A CA 1
ATOM 1263 C C . ARG A 1 155 ? 7.847 8.192 7.664 1.00 91.50 155 ARG A C 1
ATOM 1265 O O . ARG A 1 155 ? 7.161 8.308 8.674 1.00 91.50 155 ARG A O 1
ATOM 1272 N N . PHE A 1 156 ? 7.652 7.226 6.775 1.00 95.31 156 PHE A N 1
ATOM 1273 C CA . PHE A 1 156 ? 6.465 6.386 6.777 1.00 95.31 156 PHE A CA 1
ATOM 1274 C C . PHE A 1 156 ? 6.748 4.986 7.319 1.00 95.31 156 PHE A C 1
ATOM 1276 O O . PHE A 1 156 ? 7.826 4.403 7.145 1.00 95.31 156 PHE A O 1
ATOM 1283 N N . ARG A 1 157 ? 5.735 4.437 7.984 1.00 97.00 157 ARG A N 1
ATOM 1284 C CA . ARG A 1 157 ? 5.573 3.005 8.209 1.00 97.00 157 ARG A CA 1
ATOM 1285 C C . ARG A 1 157 ? 4.439 2.515 7.317 1.00 97.00 157 ARG A C 1
ATOM 1287 O O . ARG A 1 157 ? 3.382 3.138 7.262 1.00 97.00 157 ARG A O 1
ATOM 1294 N N . PHE A 1 158 ? 4.670 1.410 6.624 1.00 98.25 158 PHE A N 1
ATOM 1295 C CA . PHE A 1 158 ? 3.721 0.803 5.700 1.00 98.25 158 PHE A CA 1
ATOM 1296 C C . PHE A 1 158 ? 3.189 -0.486 6.319 1.00 98.25 158 PHE A C 1
ATOM 1298 O O . PHE A 1 158 ? 3.968 -1.358 6.696 1.00 98.25 158 PHE A O 1
ATOM 1305 N N . TYR A 1 159 ? 1.872 -0.608 6.417 1.00 98.38 159 TYR A N 1
ATOM 1306 C CA . TYR A 1 159 ? 1.194 -1.800 6.910 1.00 98.38 159 TYR A CA 1
ATOM 1307 C C . TYR A 1 159 ? 0.622 -2.561 5.720 1.00 98.38 159 TYR A C 1
ATOM 1309 O O . TYR A 1 159 ? -0.406 -2.180 5.163 1.00 98.38 159 TYR A O 1
ATOM 1317 N N . VAL A 1 160 ? 1.335 -3.604 5.299 1.00 98.75 160 VAL A N 1
ATOM 1318 C CA . VAL A 1 160 ? 1.044 -4.378 4.089 1.00 98.75 160 VAL A CA 1
ATOM 1319 C C . VAL A 1 160 ? 0.221 -5.604 4.461 1.00 98.75 160 VAL A C 1
ATOM 1321 O O . VAL A 1 160 ? 0.704 -6.489 5.171 1.00 98.75 160 VAL A O 1
ATOM 1324 N N . LEU A 1 161 ? -1.018 -5.656 3.978 1.00 98.62 161 LEU A N 1
ATOM 1325 C CA . LEU A 1 161 ? -1.910 -6.796 4.142 1.00 98.62 161 LEU A CA 1
ATOM 1326 C C . LEU A 1 161 ? -1.669 -7.795 3.014 1.00 98.62 161 LEU A C 1
ATOM 1328 O O . LEU A 1 161 ? -1.690 -7.433 1.836 1.00 98.62 161 LEU A O 1
ATOM 1332 N N . CYS A 1 162 ? -1.472 -9.054 3.386 1.00 98.50 162 CYS A N 1
ATOM 1333 C CA . CYS A 1 162 ? -1.217 -10.149 2.465 1.00 98.50 162 CYS A CA 1
ATOM 1334 C C . CYS A 1 162 ? -2.158 -11.325 2.724 1.00 98.50 162 CYS A C 1
ATOM 1336 O O . CYS A 1 162 ? -2.528 -11.589 3.871 1.00 98.50 162 CYS A O 1
ATOM 1338 N N . ARG A 1 163 ? -2.472 -12.071 1.663 1.00 97.25 163 ARG A N 1
ATOM 1339 C CA . ARG A 1 163 ? -2.923 -13.462 1.775 1.00 97.25 163 ARG A CA 1
ATOM 1340 C C . ARG A 1 163 ? -1.705 -14.370 1.817 1.00 97.25 163 ARG A C 1
ATOM 1342 O O . ARG A 1 163 ? -0.758 -14.134 1.074 1.00 97.25 163 ARG A O 1
ATOM 1349 N N . VAL A 1 164 ? -1.747 -15.379 2.674 1.00 97.50 164 VAL A N 1
ATOM 1350 C CA . VAL A 1 164 ? -0.652 -16.327 2.873 1.00 97.50 164 VAL A CA 1
ATOM 1351 C C . VAL A 1 164 ? -1.044 -17.690 2.320 1.00 97.50 164 VAL A C 1
ATOM 1353 O O . VAL A 1 164 ? -2.117 -18.215 2.641 1.00 97.50 164 VAL A O 1
ATOM 1356 N N . ASP A 1 165 ? -0.163 -18.268 1.519 1.00 95.31 165 ASP A N 1
ATOM 1357 C CA . ASP A 1 165 ? -0.225 -19.659 1.086 1.00 95.31 165 ASP A CA 1
ATOM 1358 C C . ASP A 1 165 ? 1.156 -20.328 1.212 1.00 95.31 165 ASP A C 1
ATOM 1360 O O . ASP A 1 165 ? 2.006 -19.862 1.977 1.00 95.31 165 ASP A O 1
ATOM 1364 N N . ASP A 1 166 ? 1.338 -21.468 0.548 1.00 94.06 166 ASP A N 1
ATOM 1365 C CA . ASP A 1 166 ? 2.561 -22.267 0.636 1.00 94.06 166 ASP A CA 1
ATOM 1366 C C . ASP A 1 166 ? 3.741 -21.625 -0.124 1.00 94.06 166 ASP A C 1
ATOM 1368 O O . ASP A 1 166 ? 4.896 -21.918 0.192 1.00 94.06 166 ASP A O 1
ATOM 1372 N N . ASP A 1 167 ? 3.466 -20.723 -1.076 1.00 92.12 167 ASP A N 1
ATOM 1373 C CA . ASP A 1 167 ? 4.469 -20.022 -1.886 1.00 92.12 167 ASP A CA 1
ATOM 1374 C C . ASP A 1 167 ? 4.922 -18.699 -1.239 1.00 92.12 167 ASP A C 1
ATOM 1376 O O . ASP A 1 167 ? 6.026 -18.212 -1.512 1.00 92.12 167 ASP A O 1
ATOM 1380 N N . GLY A 1 168 ? 4.111 -18.126 -0.342 1.00 95.56 168 GLY A N 1
ATOM 1381 C CA . GLY A 1 168 ? 4.502 -16.976 0.467 1.00 95.56 168 GLY A CA 1
ATOM 1382 C C . GLY A 1 168 ? 3.350 -16.050 0.847 1.00 95.56 168 GLY A C 1
ATOM 1383 O O . GLY A 1 168 ? 2.237 -16.474 1.157 1.00 95.56 168 GLY A O 1
ATOM 1384 N N . SER A 1 169 ? 3.655 -14.751 0.893 1.00 97.69 169 SER A N 1
ATOM 1385 C CA . SER A 1 169 ? 2.703 -13.690 1.229 1.00 97.69 169 SER A CA 1
ATOM 1386 C C . SER A 1 169 ? 2.437 -12.799 0.022 1.00 97.69 169 SER A C 1
ATOM 1388 O O . SER A 1 169 ? 3.297 -12.027 -0.402 1.00 97.69 169 SER A O 1
ATOM 1390 N N . HIS A 1 170 ? 1.203 -12.849 -0.472 1.00 97.75 170 HIS A N 1
ATOM 1391 C CA . HIS A 1 170 ? 0.740 -12.139 -1.660 1.00 97.75 170 HIS A CA 1
ATOM 1392 C C . HIS A 1 170 ? 0.002 -10.867 -1.261 1.00 97.75 170 HIS A C 1
ATOM 1394 O O . HIS A 1 170 ? -1.033 -10.922 -0.588 1.00 97.75 170 HIS A O 1
ATOM 1400 N N . ILE A 1 171 ? 0.520 -9.716 -1.689 1.00 98.31 171 ILE A N 1
ATOM 1401 C CA . ILE A 1 171 ? -0.046 -8.410 -1.351 1.00 98.31 171 ILE A CA 1
ATOM 1402 C C . ILE A 1 171 ? -1.508 -8.279 -1.810 1.00 98.31 171 ILE A C 1
ATOM 1404 O O . ILE A 1 171 ? -1.866 -8.571 -2.951 1.00 98.31 171 ILE A O 1
ATOM 1408 N N . VAL A 1 172 ? -2.352 -7.803 -0.896 1.00 98.00 172 VAL A N 1
ATOM 1409 C CA . VAL A 1 172 ? -3.769 -7.471 -1.116 1.00 98.00 172 VAL A CA 1
ATOM 1410 C C . VAL A 1 172 ? -3.957 -5.961 -1.192 1.00 98.00 172 VAL A C 1
ATOM 1412 O O . VAL A 1 172 ? -4.695 -5.439 -2.028 1.00 98.00 172 VAL A O 1
ATOM 1415 N N . GLY A 1 173 ? -3.281 -5.251 -0.297 1.00 97.88 173 GLY A N 1
ATOM 1416 C CA . GLY A 1 173 ? -3.385 -3.815 -0.126 1.00 97.88 173 GLY A CA 1
ATOM 1417 C C . GLY A 1 173 ? -2.491 -3.352 1.013 1.00 97.88 173 GLY A C 1
ATOM 1418 O O . GLY A 1 173 ? -1.838 -4.159 1.678 1.00 97.88 173 GLY A O 1
ATOM 1419 N N . TYR A 1 174 ? -2.450 -2.050 1.245 1.00 98.12 174 TYR A N 1
ATOM 1420 C CA . TYR A 1 174 ? -1.699 -1.482 2.353 1.00 98.12 174 TYR A CA 1
ATOM 1421 C C . TYR A 1 174 ? -2.307 -0.156 2.803 1.00 98.12 174 TYR A C 1
ATOM 1423 O O . 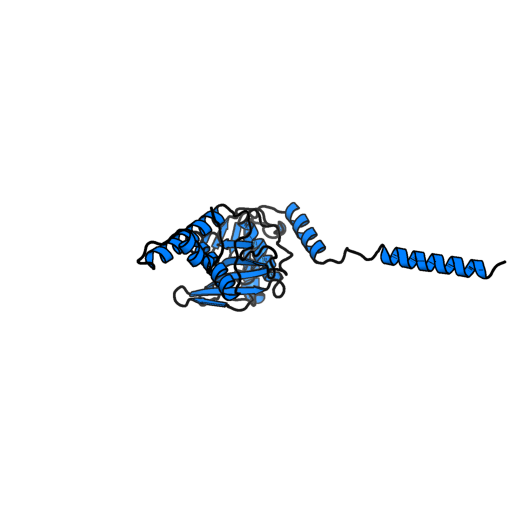TYR A 1 174 ? -3.079 0.470 2.070 1.00 98.12 174 TYR A O 1
ATOM 1431 N N . PHE A 1 175 ? -1.896 0.296 3.984 1.00 97.12 175 PHE A N 1
ATOM 1432 C CA . PHE A 1 175 ? -1.945 1.713 4.323 1.00 97.12 175 PHE A CA 1
ATOM 1433 C C . PHE A 1 175 ? -0.592 2.202 4.853 1.00 97.12 175 PHE A C 1
ATOM 1435 O O . PHE A 1 175 ? 0.211 1.411 5.354 1.00 97.12 175 PHE A O 1
ATOM 1442 N N . SER A 1 176 ? -0.310 3.496 4.722 1.00 95.75 176 SER A N 1
ATOM 1443 C CA . SER A 1 176 ? 0.866 4.140 5.319 1.00 95.75 176 SER A CA 1
ATOM 1444 C C . SER A 1 176 ? 0.465 5.048 6.477 1.00 95.75 176 SER A C 1
ATOM 1446 O O . SER A 1 176 ? -0.563 5.712 6.409 1.00 95.75 176 SER A O 1
ATOM 1448 N N . LYS A 1 177 ? 1.300 5.091 7.518 1.00 93.50 177 LYS A N 1
ATOM 1449 C CA . LYS A 1 177 ? 1.196 5.993 8.675 1.00 93.50 177 LYS A CA 1
ATOM 1450 C C . LYS A 1 177 ? 2.519 6.743 8.812 1.00 93.50 177 LYS A C 1
ATOM 1452 O O . LYS A 1 177 ? 3.584 6.114 8.793 1.00 93.50 177 LYS A O 1
ATOM 1457 N N . GLU A 1 178 ? 2.479 8.062 8.953 1.00 92.12 178 GLU A N 1
ATOM 1458 C CA . GLU A 1 178 ? 3.671 8.819 9.336 1.00 92.12 178 GLU A CA 1
ATOM 1459 C C . GLU A 1 178 ? 4.130 8.423 10.742 1.00 92.12 178 GLU A C 1
ATOM 1461 O O . GLU A 1 178 ? 3.335 8.266 11.667 1.00 92.12 178 GLU A O 1
ATOM 1466 N N . LYS A 1 179 ? 5.441 8.254 10.924 1.00 90.94 179 LYS A N 1
ATOM 1467 C CA . LYS A 1 179 ? 6.025 7.902 12.228 1.00 90.94 179 LYS A CA 1
ATOM 1468 C C . LYS A 1 179 ? 5.811 9.000 13.269 1.00 90.94 179 LYS A C 1
ATOM 1470 O O . LYS A 1 179 ? 5.742 8.698 14.455 1.00 90.94 179 LYS A O 1
ATOM 1475 N N . ALA A 1 180 ? 5.742 10.247 12.816 1.00 87.19 180 ALA A N 1
ATOM 1476 C CA . ALA A 1 180 ? 5.423 11.413 13.618 1.00 87.19 180 ALA A CA 1
ATOM 1477 C C . ALA A 1 180 ? 4.553 12.339 12.762 1.00 87.19 180 ALA A C 1
ATOM 1479 O O . ALA A 1 180 ? 5.091 13.009 11.888 1.00 87.19 180 ALA A O 1
ATOM 1480 N N . SER A 1 181 ? 3.241 12.338 13.012 1.00 83.88 181 SER A N 1
ATOM 1481 C CA . SER A 1 181 ? 2.282 13.254 12.387 1.00 83.88 181 SER A CA 1
ATOM 1482 C C . SER A 1 181 ? 1.906 14.338 13.403 1.00 83.88 181 SER A C 1
ATOM 1484 O O . SER A 1 181 ? 1.251 14.013 14.399 1.00 83.88 181 SER A O 1
ATOM 1486 N N . PRO A 1 182 ? 2.328 15.600 13.202 1.00 80.44 182 PRO A N 1
ATOM 1487 C CA . PRO A 1 182 ? 1.904 16.729 14.034 1.00 80.44 182 PRO A CA 1
ATOM 1488 C C . PRO A 1 182 ? 0.379 16.886 14.110 1.00 80.44 182 PRO A C 1
ATOM 1490 O O . PRO A 1 182 ? -0.154 17.287 15.141 1.00 80.44 182 PRO A O 1
ATOM 1493 N N . GLU A 1 183 ? -0.314 16.535 13.029 1.00 80.94 183 GLU A N 1
ATOM 1494 C CA . GLU A 1 183 ? -1.763 16.628 12.856 1.00 80.94 183 GLU A CA 1
ATOM 1495 C C . GLU A 1 183 ? -2.516 15.425 13.450 1.00 80.94 183 GLU A C 1
ATOM 1497 O O . GLU A 1 183 ? -3.745 15.423 13.488 1.00 80.94 183 GLU A O 1
ATOM 1502 N N . GLY A 1 184 ? -1.799 14.401 13.926 1.00 82.00 184 GLY A N 1
ATOM 1503 C CA . GLY A 1 184 ? -2.397 13.205 14.520 1.00 82.00 184 GLY A CA 1
ATOM 1504 C C . GLY A 1 184 ? -3.032 12.252 13.504 1.00 82.00 184 GLY A C 1
ATOM 1505 O O . GLY A 1 184 ? -3.912 11.468 13.864 1.00 82.00 184 GLY A O 1
ATOM 1506 N N . TYR A 1 185 ? -2.606 12.283 12.237 1.00 87.19 185 TYR A N 1
ATOM 1507 C CA . TYR A 1 185 ? -3.129 11.360 11.235 1.00 87.19 185 TYR A CA 1
ATOM 1508 C C . TYR A 1 185 ? -2.652 9.930 11.495 1.00 87.19 185 TYR A C 1
ATOM 1510 O O . TYR A 1 185 ? -1.455 9.656 11.628 1.00 87.19 185 TYR A O 1
ATOM 1518 N N . ASN A 1 186 ? -3.592 8.984 11.544 1.00 85.62 186 ASN A N 1
ATOM 1519 C CA . ASN A 1 186 ? -3.268 7.563 11.700 1.00 85.62 186 ASN A CA 1
ATOM 1520 C C . ASN A 1 186 ? -3.160 6.810 10.372 1.00 85.62 186 ASN A C 1
ATOM 1522 O O . ASN A 1 186 ? -2.708 5.661 10.354 1.00 85.62 186 ASN A O 1
ATOM 1526 N N . LEU A 1 187 ? -3.552 7.462 9.278 1.00 90.38 187 LEU A N 1
ATOM 1527 C CA . LEU A 1 187 ? -3.563 6.910 7.937 1.00 90.38 187 LEU A CA 1
ATOM 1528 C C . LEU A 1 187 ? -3.328 8.035 6.921 1.00 90.38 187 LEU A C 1
ATOM 1530 O O . LEU A 1 187 ? -4.151 8.936 6.799 1.00 90.38 187 LEU A O 1
ATOM 1534 N N . SER A 1 188 ? -2.220 7.956 6.183 1.00 90.50 188 SER A N 1
ATOM 1535 C CA . SER A 1 188 ? -1.849 8.916 5.128 1.00 90.50 188 SER A CA 1
ATOM 1536 C C . SER A 1 188 ? -2.312 8.462 3.744 1.00 90.50 188 SER A C 1
ATOM 1538 O O . SER A 1 188 ? -2.840 9.222 2.945 1.00 90.50 188 SER A O 1
ATOM 1540 N N . CYS A 1 189 ? -2.130 7.180 3.426 1.00 92.25 189 CYS A N 1
ATOM 1541 C CA . CYS A 1 189 ? -2.588 6.595 2.166 1.00 92.25 189 CYS A CA 1
ATOM 1542 C C . CYS A 1 189 ? -3.148 5.207 2.439 1.00 92.25 189 CYS A C 1
ATOM 1544 O O . CYS A 1 189 ? -2.582 4.478 3.247 1.00 92.25 189 CYS A O 1
ATOM 1546 N N . ILE A 1 190 ? -4.197 4.820 1.717 1.00 94.94 190 ILE A N 1
ATOM 1547 C CA . ILE A 1 190 ? -4.764 3.470 1.727 1.00 94.94 190 ILE A CA 1
ATOM 1548 C C . ILE A 1 190 ? -5.061 3.027 0.300 1.00 94.94 190 ILE A C 1
ATOM 1550 O O . ILE A 1 190 ? -5.662 3.767 -0.478 1.00 94.94 190 ILE A O 1
ATOM 1554 N N . VAL A 1 191 ? -4.646 1.808 -0.042 1.00 95.56 191 VAL A N 1
ATOM 1555 C CA . VAL A 1 191 ? -4.946 1.176 -1.330 1.00 95.56 191 VAL A CA 1
ATOM 1556 C C . VAL A 1 191 ? -5.270 -0.292 -1.109 1.00 95.56 191 VAL A C 1
ATOM 1558 O O . VAL A 1 191 ? -4.515 -1.019 -0.468 1.00 95.56 191 VAL A O 1
ATOM 1561 N N . VAL A 1 192 ? -6.369 -0.741 -1.711 1.00 97.44 192 VAL A N 1
ATOM 1562 C CA . VAL A 1 192 ? -6.642 -2.159 -1.964 1.00 97.44 192 VAL A CA 1
ATOM 1563 C C . VAL A 1 192 ? -6.460 -2.385 -3.458 1.00 97.44 192 VAL A C 1
ATOM 1565 O O . VAL A 1 192 ? -7.050 -1.653 -4.259 1.00 97.44 192 VAL A O 1
ATOM 1568 N N . LEU A 1 193 ? -5.639 -3.365 -3.842 1.00 97.44 193 LEU A N 1
ATOM 1569 C CA . LEU A 1 193 ? -5.375 -3.633 -5.255 1.00 97.44 193 LEU A CA 1
ATOM 1570 C C . LEU A 1 193 ? -6.669 -4.069 -5.962 1.00 97.44 193 LEU A C 1
ATOM 1572 O O . LEU A 1 193 ? -7.469 -4.785 -5.352 1.00 97.44 193 LEU A O 1
ATOM 1576 N N . PRO A 1 194 ? -6.885 -3.682 -7.236 1.00 97.12 194 PRO A N 1
ATOM 1577 C CA . PRO A 1 194 ? -8.172 -3.867 -7.911 1.00 97.12 194 PRO A CA 1
ATOM 1578 C C . PRO A 1 194 ? -8.778 -5.278 -7.830 1.00 97.12 194 PRO A C 1
ATOM 1580 O O . PRO A 1 194 ? -9.967 -5.366 -7.518 1.00 97.12 194 PRO A O 1
ATOM 1583 N N . PRO A 1 195 ? -8.013 -6.383 -7.987 1.00 97.25 195 PRO A N 1
ATOM 1584 C CA . PRO A 1 195 ? -8.571 -7.737 -7.896 1.00 97.25 195 PRO A CA 1
ATOM 1585 C C . PRO A 1 195 ? -9.174 -8.097 -6.530 1.00 97.25 195 PRO A C 1
ATOM 1587 O O . PRO A 1 195 ? -9.922 -9.065 -6.426 1.00 97.25 195 PRO A O 1
ATOM 1590 N N . TYR A 1 196 ? -8.844 -7.339 -5.483 1.00 96.88 196 TYR A N 1
ATOM 1591 C CA . TYR A 1 196 ? -9.286 -7.585 -4.112 1.00 96.88 196 TYR A CA 1
ATOM 1592 C C . TYR A 1 196 ? -10.284 -6.538 -3.600 1.00 96.88 196 TYR A C 1
ATOM 1594 O O . TYR A 1 196 ? -10.765 -6.624 -2.470 1.00 96.88 196 TYR A O 1
ATOM 1602 N N . GLN A 1 197 ? -10.635 -5.533 -4.400 1.00 94.31 197 GLN A N 1
ATOM 1603 C CA . GLN A 1 197 ? -11.614 -4.529 -3.987 1.00 94.31 197 GLN A CA 1
ATOM 1604 C C . GLN A 1 197 ? -13.005 -5.146 -3.800 1.00 94.31 197 GLN A C 1
ATOM 1606 O O . GLN A 1 197 ? -13.314 -6.183 -4.377 1.00 94.31 197 GLN A O 1
ATOM 1611 N N . ARG A 1 198 ? -13.852 -4.510 -2.977 1.00 91.38 198 ARG A N 1
ATOM 1612 C CA . ARG A 1 198 ? -15.221 -4.968 -2.640 1.00 91.38 198 ARG A CA 1
ATOM 1613 C C . ARG A 1 198 ? -15.317 -6.313 -1.893 1.00 91.38 198 ARG A C 1
ATOM 1615 O O . ARG A 1 198 ? -16.396 -6.882 -1.818 1.00 91.38 198 ARG A O 1
ATOM 1622 N N . HIS A 1 199 ? -14.228 -6.769 -1.272 1.00 92.88 199 HIS A N 1
ATOM 1623 C CA . HIS A 1 199 ? -14.192 -7.970 -0.418 1.00 92.88 199 HIS A CA 1
ATOM 1624 C C . HIS A 1 199 ? -13.988 -7.646 1.079 1.00 92.88 199 HIS A C 1
ATOM 1626 O O . HIS A 1 199 ? -13.536 -8.486 1.846 1.00 92.88 199 HIS A O 1
ATOM 1632 N N . GLY A 1 200 ? -14.250 -6.404 1.506 1.00 92.19 200 GLY A N 1
ATOM 1633 C CA . GLY A 1 200 ? -14.103 -5.973 2.907 1.00 92.19 200 GLY A CA 1
ATOM 1634 C C . GLY A 1 200 ? -12.682 -5.586 3.347 1.00 92.19 200 GLY A C 1
ATOM 1635 O O . GLY A 1 200 ? -12.518 -5.001 4.415 1.00 92.19 200 GLY A O 1
ATOM 1636 N N . TYR A 1 201 ? -11.651 -5.807 2.520 1.00 95.44 201 TYR A N 1
ATOM 1637 C CA . TYR A 1 201 ? -10.262 -5.485 2.887 1.00 95.44 201 TYR A CA 1
ATOM 1638 C C . TYR A 1 201 ? -10.007 -3.997 3.172 1.00 95.44 201 TYR A C 1
ATOM 1640 O O . TYR A 1 201 ? -9.173 -3.680 4.012 1.00 95.44 201 TYR A O 1
ATOM 1648 N N . GLY A 1 202 ? -10.727 -3.080 2.515 1.00 94.88 202 GLY A N 1
ATOM 1649 C CA . GLY A 1 202 ? -10.605 -1.642 2.792 1.00 94.88 202 GLY A CA 1
ATOM 1650 C C . GLY A 1 202 ? -11.050 -1.303 4.216 1.00 94.88 202 GLY A C 1
ATOM 1651 O O . GLY A 1 202 ? -10.297 -0.705 4.978 1.00 94.88 202 GLY A O 1
ATOM 1652 N N . THR A 1 203 ? -12.235 -1.777 4.602 1.00 92.56 203 THR A N 1
ATOM 1653 C CA . THR A 1 203 ? -12.775 -1.653 5.963 1.00 92.56 203 THR A CA 1
ATOM 1654 C C . THR A 1 203 ? -11.875 -2.334 6.996 1.00 92.56 203 THR A C 1
ATOM 1656 O O . THR A 1 203 ? -11.673 -1.791 8.079 1.00 92.56 203 THR A O 1
ATOM 1659 N N . LEU A 1 204 ? -11.283 -3.486 6.660 1.00 94.06 204 LEU A N 1
ATOM 1660 C CA . LEU A 1 204 ? -10.317 -4.168 7.523 1.00 94.06 204 LEU A CA 1
ATOM 1661 C C . LEU A 1 204 ? -9.059 -3.318 7.759 1.00 94.06 204 LEU A C 1
ATOM 1663 O O . LEU A 1 204 ? -8.654 -3.152 8.905 1.00 94.06 204 LEU A O 1
ATOM 1667 N N . LEU A 1 205 ? -8.457 -2.755 6.706 1.00 96.56 205 LEU A N 1
ATOM 1668 C CA . LEU A 1 205 ? -7.279 -1.885 6.824 1.00 96.56 205 LEU A CA 1
ATOM 1669 C C . LEU A 1 205 ? -7.571 -0.644 7.685 1.00 96.56 205 LEU A C 1
ATOM 1671 O O . LEU A 1 205 ? -6.750 -0.300 8.532 1.00 96.56 205 LEU A O 1
ATOM 1675 N N . ILE A 1 206 ? -8.750 -0.031 7.526 1.00 94.31 206 ILE A N 1
ATOM 1676 C CA . ILE A 1 206 ? -9.214 1.086 8.371 1.00 94.31 206 ILE A CA 1
ATOM 1677 C C . ILE A 1 206 ? -9.378 0.634 9.830 1.00 94.31 206 ILE A C 1
ATOM 1679 O O . ILE A 1 206 ? -8.886 1.274 10.756 1.00 94.31 206 ILE A O 1
ATOM 1683 N N . SER A 1 207 ? -10.013 -0.516 10.067 1.00 91.94 207 SER A N 1
ATOM 1684 C CA . SER A 1 207 ? -10.151 -1.056 11.424 1.00 91.94 207 SER A CA 1
ATOM 1685 C C . SER A 1 207 ? -8.794 -1.319 12.081 1.00 91.94 207 SER A C 1
ATOM 1687 O O . SER A 1 207 ? -8.641 -1.118 13.285 1.00 91.94 207 SER A O 1
ATOM 1689 N N . ILE A 1 208 ? -7.812 -1.779 11.305 1.00 93.56 208 ILE A N 1
ATOM 1690 C CA . ILE A 1 208 ? -6.448 -2.024 11.773 1.00 93.56 208 ILE A CA 1
ATOM 1691 C C . ILE A 1 208 ? -5.737 -0.706 12.101 1.00 93.56 208 ILE A C 1
ATOM 1693 O O . ILE A 1 208 ? -5.075 -0.637 13.137 1.00 93.56 208 ILE A O 1
ATOM 1697 N N . SER A 1 209 ? -5.870 0.343 11.276 1.00 93.75 209 SER A N 1
ATOM 1698 C CA . SER A 1 209 ? -5.233 1.640 11.560 1.00 93.75 209 SER A CA 1
ATOM 1699 C C . SER A 1 209 ? -5.716 2.222 12.888 1.00 93.75 209 SER A C 1
ATOM 1701 O O . SER A 1 209 ? -4.911 2.738 13.664 1.00 93.75 209 SER A O 1
ATOM 1703 N N . TYR A 1 210 ? -6.999 2.043 13.206 1.00 90.19 210 TYR A N 1
ATOM 1704 C CA . TYR A 1 210 ? -7.554 2.413 14.504 1.00 90.19 210 TYR A CA 1
ATOM 1705 C C . TYR A 1 210 ? -7.092 1.534 15.659 1.00 90.19 210 TYR A C 1
ATOM 1707 O O . TYR A 1 210 ? -6.748 2.062 16.714 1.00 90.19 210 TYR A O 1
ATOM 1715 N N . ALA A 1 211 ? -7.013 0.216 15.467 1.00 89.50 211 ALA A N 1
ATOM 1716 C CA . ALA A 1 211 ? -6.474 -0.680 16.488 1.00 89.50 211 ALA A CA 1
ATOM 1717 C C . ALA A 1 211 ? -5.018 -0.330 16.850 1.00 89.50 211 ALA A C 1
ATOM 1719 O O . ALA A 1 211 ? -4.649 -0.369 18.022 1.00 89.50 211 ALA A O 1
ATOM 1720 N N . ILE A 1 212 ? -4.210 0.067 15.860 1.00 89.12 212 ILE A N 1
ATOM 1721 C CA . ILE A 1 212 ? -2.835 0.536 16.075 1.00 89.12 212 ILE A CA 1
ATOM 1722 C C . ILE A 1 212 ? -2.818 1.864 16.835 1.00 89.12 212 ILE A C 1
ATOM 1724 O O . ILE A 1 212 ? -2.075 1.984 17.802 1.00 89.12 212 ILE A O 1
ATOM 1728 N N . SER A 1 213 ? -3.642 2.845 16.451 1.00 85.88 213 SER A N 1
ATOM 1729 C CA . SER A 1 213 ? -3.772 4.100 17.210 1.00 85.88 213 SER A CA 1
ATOM 1730 C C . SER A 1 213 ? -4.131 3.851 18.674 1.00 85.88 213 SER A C 1
ATOM 1732 O O . SER A 1 213 ? -3.444 4.354 19.559 1.00 85.88 213 SER A O 1
ATOM 1734 N N . ALA A 1 214 ? -5.138 3.012 18.931 1.00 84.00 214 ALA A N 1
ATOM 1735 C CA . ALA A 1 214 ? -5.561 2.667 20.284 1.00 84.00 214 ALA A CA 1
ATOM 1736 C C . ALA A 1 214 ? -4.444 1.976 21.085 1.00 84.00 214 ALA A C 1
ATOM 1738 O O . ALA A 1 214 ? -4.219 2.318 22.244 1.00 84.00 214 ALA A O 1
ATOM 1739 N N . HIS A 1 215 ? -3.713 1.044 20.463 1.00 84.88 215 HIS A N 1
ATOM 1740 C CA . HIS A 1 215 ? -2.548 0.400 21.075 1.00 84.88 215 HIS A CA 1
ATOM 1741 C C . HIS A 1 215 ? -1.437 1.409 21.416 1.00 84.88 215 HIS A C 1
ATOM 1743 O O . HIS A 1 215 ? -0.820 1.311 22.474 1.00 84.88 215 HIS A O 1
ATOM 1749 N N . ASP A 1 216 ? -1.209 2.400 20.552 1.00 83.44 216 ASP A N 1
ATOM 1750 C CA . ASP A 1 216 ? -0.215 3.460 20.756 1.00 83.44 216 ASP A CA 1
ATOM 1751 C C . ASP A 1 216 ? -0.675 4.522 21.783 1.00 83.44 216 ASP A C 1
ATOM 1753 O O . ASP A 1 216 ? 0.052 5.483 22.040 1.00 83.44 216 ASP A O 1
ATOM 1757 N N . GLY A 1 217 ? -1.878 4.388 22.362 1.00 79.25 217 GLY A N 1
ATOM 1758 C CA . GLY A 1 217 ? -2.478 5.398 23.241 1.00 79.25 217 GLY A CA 1
ATOM 1759 C C . GLY A 1 217 ? -2.787 6.713 22.518 1.00 79.25 217 GLY A C 1
ATOM 1760 O O . GLY A 1 217 ? -2.877 7.766 23.147 1.00 79.25 217 GLY A O 1
ATOM 1761 N N . GLN A 1 218 ? -2.905 6.660 21.191 1.00 77.69 218 GLN A N 1
ATOM 1762 C CA . GLN A 1 218 ? -3.143 7.800 20.321 1.00 77.69 218 GLN A CA 1
ATOM 1763 C C . GLN A 1 218 ? -4.580 7.792 19.821 1.00 77.69 218 GLN A C 1
ATOM 1765 O O . GLN A 1 218 ? -5.163 6.755 19.505 1.00 77.69 218 GLN A O 1
ATOM 1770 N N . VAL A 1 219 ? -5.122 8.987 19.659 1.00 76.25 219 VAL A N 1
ATOM 1771 C CA . VAL A 1 219 ? -6.297 9.204 18.827 1.00 76.25 219 VAL A CA 1
ATOM 1772 C C . VAL A 1 219 ? -5.800 9.536 17.424 1.00 76.25 219 VAL A C 1
ATOM 1774 O O . VAL A 1 219 ? -4.752 10.163 17.283 1.00 76.25 219 VAL A O 1
ATOM 1777 N N . GLY A 1 220 ? -6.504 9.103 16.382 1.00 73.69 220 GLY A N 1
ATOM 1778 C CA . GLY A 1 220 ? -6.144 9.524 15.037 1.00 73.69 220 GLY A CA 1
ATOM 1779 C C . GLY A 1 220 ? -7.281 9.406 14.048 1.00 73.69 220 GLY A C 1
ATOM 1780 O O . GLY A 1 220 ? -8.231 8.663 14.279 1.00 73.69 220 GLY A O 1
ATOM 1781 N N . THR A 1 221 ? -7.135 10.152 12.963 1.00 80.12 221 THR A N 1
ATOM 1782 C CA . THR A 1 221 ? -8.092 10.292 11.864 1.00 80.12 221 THR A CA 1
ATOM 1783 C C . THR A 1 221 ? -7.348 10.157 10.528 1.00 80.12 221 THR A C 1
ATOM 1785 O O . THR A 1 221 ? -6.123 10.342 10.518 1.00 80.12 221 THR A O 1
ATOM 1788 N N . PRO A 1 222 ? -7.998 9.804 9.403 1.00 83.38 222 PRO A N 1
ATOM 1789 C CA . PRO A 1 222 ? -7.331 9.856 8.107 1.00 83.38 222 PRO A CA 1
ATOM 1790 C C . PRO A 1 222 ? -6.865 11.264 7.730 1.00 83.38 222 PRO A C 1
ATOM 1792 O O . PRO A 1 222 ? -7.514 12.266 8.039 1.00 83.38 222 PRO A O 1
ATOM 1795 N N . GLU A 1 223 ? -5.786 11.312 6.953 1.00 80.00 223 GLU A N 1
ATOM 1796 C CA . GLU A 1 223 ? -5.393 12.494 6.192 1.00 80.00 223 GLU A CA 1
ATOM 1797 C C . GLU A 1 223 ? -6.501 12.890 5.194 1.00 80.00 223 GLU A C 1
ATOM 1799 O O . GLU A 1 223 ? -7.184 12.039 4.611 1.00 80.00 223 GLU A O 1
ATOM 1804 N N . ARG A 1 224 ? -6.703 14.200 5.013 1.00 81.50 224 ARG A N 1
ATOM 1805 C CA . ARG A 1 224 ? -7.722 14.773 4.121 1.00 81.50 224 ARG A CA 1
ATOM 1806 C C . ARG A 1 224 ? -7.056 15.503 2.946 1.00 81.50 224 ARG A C 1
ATOM 1808 O O . ARG A 1 224 ? -6.011 16.116 3.152 1.00 81.50 224 ARG A O 1
ATOM 1815 N N . PRO A 1 225 ? -7.690 15.544 1.757 1.00 84.00 225 PRO A N 1
ATOM 1816 C CA . PRO A 1 225 ? -9.001 14.977 1.420 1.00 84.00 225 PRO A CA 1
ATOM 1817 C C . PRO A 1 225 ? -8.971 13.460 1.158 1.00 84.00 225 PRO A C 1
ATOM 1819 O O . PRO A 1 225 ? -7.994 12.914 0.655 1.00 84.00 225 PRO A O 1
ATOM 1822 N N . LEU A 1 226 ? -10.085 12.778 1.447 1.00 82.00 226 LEU A N 1
ATOM 1823 C CA . LEU A 1 226 ? -10.272 11.368 1.089 1.00 82.00 226 LEU A CA 1
ATOM 1824 C C . LEU A 1 226 ? -10.658 11.221 -0.390 1.00 82.00 226 LEU A C 1
ATOM 1826 O O . LEU A 1 226 ? -11.431 12.013 -0.928 1.00 82.00 226 LEU A O 1
ATOM 1830 N N . SER A 1 227 ? -10.198 10.144 -1.034 1.00 85.75 227 SER A N 1
ATOM 1831 C CA . SER A 1 227 ? -10.742 9.731 -2.335 1.00 85.75 227 SER A CA 1
ATOM 1832 C C . SER A 1 227 ? -12.193 9.254 -2.194 1.00 85.75 227 SER A C 1
ATOM 1834 O O . SER A 1 227 ? -12.596 8.816 -1.117 1.00 85.75 227 SER A O 1
ATOM 1836 N N . ALA A 1 228 ? -12.976 9.248 -3.279 1.00 85.00 228 ALA A N 1
ATOM 1837 C CA . ALA A 1 228 ? -14.361 8.753 -3.245 1.00 85.00 228 ALA A CA 1
ATOM 1838 C C . ALA A 1 228 ? -14.467 7.309 -2.707 1.00 85.00 228 ALA A C 1
ATOM 1840 O O . ALA A 1 228 ? -15.339 6.997 -1.897 1.00 85.00 228 ALA A O 1
ATOM 1841 N N . HIS A 1 229 ? -13.530 6.439 -3.103 1.00 84.38 229 HIS A N 1
ATOM 1842 C CA . HIS A 1 229 ? -13.434 5.071 -2.586 1.00 84.38 229 HIS A CA 1
ATOM 1843 C C . HIS A 1 229 ? -13.029 5.036 -1.106 1.00 84.38 229 HIS A C 1
ATOM 1845 O O . HIS A 1 229 ? -13.571 4.234 -0.347 1.00 84.38 229 HIS A O 1
ATOM 1851 N N . GLY A 1 230 ? -12.103 5.909 -0.695 1.00 87.00 230 GLY A N 1
ATOM 1852 C CA . GLY A 1 230 ? -11.703 6.062 0.703 1.00 87.00 230 GLY A CA 1
ATOM 1853 C C . GLY A 1 230 ? -12.881 6.487 1.575 1.00 87.00 230 GLY A C 1
ATOM 1854 O O . GLY A 1 230 ? -13.182 5.816 2.555 1.00 87.00 230 GLY A O 1
ATOM 1855 N N . HIS A 1 231 ? -13.608 7.527 1.166 1.00 87.62 231 HIS A N 1
ATOM 1856 C CA . HIS A 1 231 ? -14.800 8.010 1.858 1.00 87.62 231 HIS A CA 1
ATOM 1857 C C . HIS A 1 231 ? -15.846 6.902 2.030 1.00 87.62 231 HIS A C 1
ATOM 1859 O O . HIS A 1 231 ? -16.295 6.647 3.143 1.00 87.62 231 HIS A O 1
ATOM 1865 N N . ALA A 1 232 ? -16.181 6.176 0.957 1.00 87.62 232 ALA A N 1
ATOM 1866 C CA . ALA A 1 232 ? -17.130 5.065 1.033 1.00 87.62 232 ALA A CA 1
ATOM 1867 C C . ALA A 1 232 ? -16.682 3.963 2.016 1.00 87.62 232 ALA A C 1
ATOM 1869 O O . ALA A 1 232 ? -17.502 3.438 2.768 1.00 87.62 232 ALA A O 1
ATOM 1870 N N . ALA A 1 233 ? -15.385 3.633 2.048 1.00 89.38 233 ALA A N 1
ATOM 1871 C CA . ALA A 1 233 ? -14.844 2.642 2.977 1.00 89.38 233 ALA A CA 1
ATOM 1872 C C . ALA A 1 233 ? -14.891 3.114 4.443 1.00 89.38 233 ALA A C 1
ATOM 1874 O O . ALA A 1 233 ? -15.217 2.315 5.323 1.00 89.38 233 ALA A O 1
ATOM 1875 N N . TYR A 1 234 ? -14.610 4.397 4.699 1.00 90.19 234 TYR A N 1
ATOM 1876 C CA . TYR A 1 234 ? -14.727 5.006 6.028 1.00 90.19 234 TYR A CA 1
ATOM 1877 C C . TYR A 1 234 ? -16.179 5.064 6.509 1.00 90.19 234 TYR A C 1
ATOM 1879 O O . TYR A 1 234 ? -16.450 4.693 7.650 1.00 90.19 234 TYR A O 1
ATOM 1887 N N . VAL A 1 235 ? -17.123 5.440 5.641 1.00 89.00 235 VAL A N 1
ATOM 1888 C CA . VAL A 1 235 ? -18.561 5.420 5.959 1.00 89.00 235 VAL A CA 1
ATOM 1889 C C . VAL A 1 235 ? -19.013 4.010 6.339 1.00 89.00 235 VAL A C 1
ATOM 1891 O O . VAL A 1 235 ? -19.679 3.835 7.358 1.00 89.00 235 VAL A O 1
ATOM 1894 N N . GLU A 1 236 ? -18.623 2.989 5.570 1.00 88.94 236 GLU A N 1
ATOM 1895 C CA . GLU A 1 236 ? -18.996 1.603 5.876 1.00 88.94 236 GLU A CA 1
ATOM 1896 C C . GLU A 1 236 ? -18.377 1.119 7.198 1.00 88.94 236 GLU A C 1
ATOM 1898 O O . GLU A 1 236 ? -19.057 0.484 8.008 1.00 88.94 236 GLU A O 1
ATOM 1903 N N . TYR A 1 237 ? -17.112 1.471 7.463 1.00 90.44 237 TYR A N 1
ATOM 1904 C CA . TYR A 1 237 ? -16.463 1.196 8.746 1.00 90.44 237 TYR A CA 1
ATOM 1905 C C . TYR A 1 237 ? -17.239 1.815 9.917 1.00 90.44 237 TYR A C 1
ATOM 1907 O O . TYR A 1 237 ? -17.598 1.110 10.868 1.00 90.44 237 TYR A O 1
ATOM 1915 N N . TRP A 1 238 ? -17.528 3.116 9.841 1.00 88.12 238 TRP A N 1
ATOM 1916 C CA . TRP A 1 238 ? -18.185 3.852 10.918 1.00 88.12 238 TRP A CA 1
ATOM 1917 C C . TRP A 1 238 ? -19.619 3.387 11.140 1.00 88.12 238 TRP A C 1
ATOM 1919 O O . TRP A 1 238 ? -20.018 3.164 12.285 1.00 88.12 238 TRP A O 1
ATOM 1929 N N . LYS A 1 239 ? -20.358 3.116 10.061 1.00 89.62 239 LYS A N 1
ATOM 1930 C CA . LYS A 1 239 ? -21.691 2.513 10.121 1.00 89.62 239 LYS A CA 1
ATOM 1931 C C . LYS A 1 239 ? -21.668 1.184 10.875 1.00 89.62 239 LYS A C 1
ATOM 1933 O O . LYS A 1 239 ? -22.445 1.003 11.812 1.00 89.62 239 LYS A O 1
ATOM 1938 N N . HIS A 1 240 ? -20.766 0.269 10.517 1.00 87.62 240 HIS A N 1
ATOM 1939 C CA . HIS A 1 240 ? -20.657 -1.021 11.198 1.00 87.62 240 HIS A CA 1
ATOM 1940 C C . HIS A 1 240 ? -20.242 -0.862 12.670 1.00 87.62 240 HIS A C 1
ATOM 1942 O O . HIS A 1 240 ? -20.794 -1.525 13.552 1.00 87.62 240 HIS A O 1
ATOM 1948 N N . ARG A 1 241 ? -19.296 0.040 12.964 1.00 86.69 241 ARG A N 1
ATOM 1949 C CA . ARG A 1 241 ? -18.836 0.314 14.332 1.00 86.69 241 ARG A CA 1
ATOM 1950 C C . ARG A 1 241 ? -19.968 0.841 15.215 1.00 86.69 241 ARG A C 1
ATOM 1952 O O . ARG A 1 241 ? -20.160 0.311 16.308 1.00 86.69 241 ARG A O 1
ATOM 1959 N N . VAL A 1 242 ? -20.729 1.820 14.729 1.00 87.00 242 VAL A N 1
ATOM 1960 C CA . VAL A 1 242 ? -21.894 2.392 15.419 1.00 87.00 242 VAL A CA 1
ATOM 1961 C C . VAL A 1 242 ? -22.971 1.335 15.652 1.00 87.00 242 VAL A C 1
ATOM 1963 O O . VAL A 1 242 ? -23.435 1.178 16.780 1.00 87.00 242 VAL A O 1
ATOM 1966 N N . LEU A 1 243 ? -23.329 0.561 14.622 1.00 88.19 243 LEU A N 1
ATOM 1967 C CA . LEU A 1 243 ? -24.334 -0.498 14.750 1.00 88.19 243 LEU A CA 1
ATOM 1968 C C . LEU A 1 243 ? -23.936 -1.545 15.794 1.00 88.19 243 LEU A C 1
ATOM 1970 O O . LEU A 1 243 ? -24.784 -1.982 16.570 1.00 88.19 243 LEU A O 1
ATOM 1974 N N . ARG A 1 244 ? -22.651 -1.912 15.861 1.00 87.38 244 ARG A N 1
ATOM 1975 C CA . ARG A 1 244 ? -22.146 -2.854 16.866 1.00 87.38 244 ARG A CA 1
ATOM 1976 C C . ARG A 1 244 ? -22.261 -2.306 18.290 1.00 87.38 244 ARG A C 1
ATOM 1978 O O . ARG A 1 244 ? -22.657 -3.048 19.182 1.00 87.38 244 ARG A O 1
ATOM 1985 N N . GLU A 1 245 ? -21.943 -1.030 18.507 1.00 85.12 245 GLU A N 1
ATOM 1986 C CA . GLU A 1 245 ? -22.095 -0.388 19.825 1.00 85.12 245 GLU A CA 1
ATOM 1987 C C . GLU A 1 245 ? -23.562 -0.280 20.260 1.00 85.12 245 GLU A C 1
ATOM 1989 O O . GLU A 1 245 ? -23.887 -0.512 21.429 1.00 85.12 245 GLU A O 1
ATOM 1994 N N . LEU A 1 246 ? -24.457 0.026 19.317 1.00 86.31 246 LEU A N 1
ATOM 1995 C CA . LEU A 1 246 ? -25.897 0.060 19.570 1.00 86.31 246 LEU A CA 1
ATOM 1996 C C . LEU A 1 246 ? -26.436 -1.335 19.899 1.00 86.31 246 LEU A C 1
ATOM 1998 O O . LEU A 1 246 ? -27.150 -1.488 20.882 1.00 86.31 246 LEU A O 1
ATOM 2002 N N . ALA A 1 247 ? -26.043 -2.360 19.139 1.00 87.56 247 ALA A N 1
ATOM 2003 C CA . ALA A 1 247 ? -26.447 -3.742 19.392 1.00 87.56 247 ALA A CA 1
ATOM 2004 C C . ALA A 1 247 ? -25.926 -4.281 20.738 1.00 87.56 247 ALA A C 1
ATOM 2006 O O . ALA A 1 247 ? -26.585 -5.104 21.370 1.00 87.56 247 ALA A O 1
ATOM 2007 N N . ALA A 1 248 ? -24.759 -3.813 21.191 1.00 85.62 248 ALA A N 1
ATOM 2008 C CA . ALA A 1 248 ? -24.186 -4.180 22.483 1.00 85.62 248 ALA A CA 1
ATOM 2009 C C . ALA A 1 248 ? -24.830 -3.448 23.676 1.00 85.62 248 ALA A C 1
ATOM 2011 O O . ALA A 1 248 ? -24.583 -3.822 24.825 1.00 85.62 248 ALA A O 1
ATOM 2012 N N . THR A 1 249 ? -25.647 -2.415 23.438 1.00 81.69 249 THR A N 1
ATOM 2013 C CA . THR A 1 249 ? -26.256 -1.625 24.509 1.00 81.69 249 THR A CA 1
ATOM 2014 C C . THR A 1 249 ? -27.752 -1.910 24.639 1.00 81.69 249 THR A C 1
ATOM 2016 O O . THR A 1 249 ? -28.515 -1.778 23.694 1.00 81.69 249 THR A O 1
ATOM 2019 N N . SER A 1 250 ? -28.203 -2.239 25.851 1.00 77.69 250 SER A N 1
ATOM 2020 C CA . SER A 1 250 ? -29.623 -2.483 26.161 1.00 77.69 250 SER A CA 1
ATOM 2021 C C . SER A 1 250 ? -30.400 -1.234 26.606 1.00 77.69 250 SER A C 1
ATOM 2023 O O . SER A 1 250 ? -31.580 -1.319 26.939 1.00 77.69 250 SER A O 1
ATOM 2025 N N . LYS A 1 251 ? -29.741 -0.070 26.654 1.00 81.50 251 LYS A N 1
ATOM 2026 C CA . LYS A 1 251 ? -30.290 1.214 27.118 1.00 81.50 251 LYS A CA 1
ATOM 2027 C C . LYS A 1 251 ? -30.277 2.250 25.996 1.00 81.50 251 LYS A C 1
ATOM 2029 O O . LYS A 1 251 ? -29.485 2.143 25.067 1.00 81.50 251 LYS A O 1
ATOM 2034 N N . ALA A 1 252 ? -31.105 3.285 26.112 1.00 81.06 252 ALA A N 1
ATOM 2035 C CA . ALA A 1 252 ? -30.966 4.463 25.262 1.00 81.06 252 ALA A CA 1
ATOM 2036 C C . ALA A 1 252 ? -29.564 5.075 25.454 1.00 81.06 252 ALA A C 1
ATOM 2038 O O . ALA A 1 252 ? -29.114 5.252 26.587 1.00 81.06 252 ALA A O 1
ATOM 2039 N N . VAL A 1 253 ? -28.875 5.359 24.349 1.00 83.44 253 VAL A N 1
ATOM 2040 C CA . VAL A 1 253 ? -27.528 5.948 24.320 1.00 83.44 253 VAL A CA 1
ATOM 2041 C C . VAL A 1 253 ? -27.634 7.295 23.624 1.00 83.44 253 VAL A C 1
ATOM 2043 O O . VAL A 1 253 ? -28.231 7.380 22.550 1.00 83.44 253 VAL A O 1
ATOM 2046 N N . SER A 1 254 ? -27.093 8.351 24.231 1.00 84.69 254 SER A N 1
ATOM 2047 C CA . SER A 1 254 ? -27.039 9.653 23.566 1.00 84.69 254 SER A CA 1
ATOM 2048 C C . SER A 1 254 ? -26.000 9.643 22.441 1.00 84.69 254 SER A C 1
ATOM 2050 O O . SER A 1 254 ? -25.065 8.844 22.452 1.00 84.69 254 SER A O 1
ATOM 2052 N N . ILE A 1 255 ? -26.119 10.561 21.479 1.00 80.31 255 ILE A N 1
ATOM 2053 C CA . ILE A 1 255 ? -25.088 10.731 20.441 1.00 80.31 255 ILE A CA 1
ATOM 2054 C C . ILE A 1 255 ? -23.728 11.037 21.086 1.00 80.31 255 ILE A C 1
ATOM 2056 O O . ILE A 1 255 ? -22.721 10.506 20.638 1.00 80.31 255 ILE A O 1
ATOM 2060 N N . ALA A 1 256 ? -23.702 11.819 22.170 1.00 77.62 256 ALA A N 1
ATOM 2061 C CA . ALA A 1 256 ? -22.476 12.130 22.903 1.00 77.62 256 ALA A CA 1
ATOM 2062 C C . ALA A 1 256 ? -21.853 10.885 23.555 1.00 77.62 256 ALA A C 1
ATOM 2064 O O . ALA A 1 256 ? -20.648 10.693 23.458 1.00 77.62 256 ALA A O 1
ATOM 2065 N N . ASP A 1 257 ? -22.660 10.002 24.151 1.00 77.81 257 ASP A N 1
ATOM 2066 C CA . ASP A 1 257 ? -22.172 8.743 24.729 1.00 77.81 257 ASP A CA 1
ATOM 2067 C C . ASP A 1 257 ? -21.682 7.774 23.653 1.00 77.81 257 ASP A C 1
ATOM 2069 O O . ASP A 1 257 ? -20.698 7.061 23.850 1.00 77.81 257 ASP A O 1
ATOM 2073 N N . LEU A 1 258 ? -22.387 7.714 22.521 1.00 76.00 258 LEU A N 1
ATOM 2074 C CA . LEU A 1 258 ? -22.020 6.864 21.398 1.00 76.00 258 LEU A CA 1
ATOM 2075 C C . LEU A 1 258 ? -20.727 7.361 20.761 1.00 76.00 258 LEU A C 1
ATOM 2077 O O . LEU A 1 258 ? -19.846 6.543 20.504 1.00 76.00 258 LEU A O 1
ATOM 2081 N N . ALA A 1 259 ? -20.600 8.679 20.576 1.00 69.69 259 ALA A N 1
ATOM 2082 C CA . ALA A 1 259 ? -19.362 9.331 20.195 1.00 69.69 259 ALA A CA 1
ATOM 2083 C C . ALA A 1 259 ? -18.292 8.939 21.203 1.00 69.69 259 ALA A C 1
ATOM 2085 O O . ALA A 1 259 ? -17.414 8.197 20.826 1.00 69.69 259 ALA A O 1
ATOM 2086 N N . ASP A 1 260 ? -18.410 9.226 22.496 1.00 70.06 260 ASP A N 1
ATOM 2087 C CA . ASP A 1 260 ? -17.383 8.875 23.487 1.00 70.06 260 ASP A CA 1
ATOM 2088 C C . ASP A 1 260 ? -16.975 7.390 23.486 1.00 70.06 260 ASP A C 1
ATOM 2090 O O . ASP A 1 260 ? -15.794 7.071 23.612 1.00 70.06 260 ASP A O 1
ATOM 2094 N N . ARG A 1 261 ? -17.911 6.455 23.297 1.00 72.00 261 ARG A N 1
ATOM 2095 C CA . ARG A 1 261 ? -17.614 5.009 23.223 1.00 72.00 261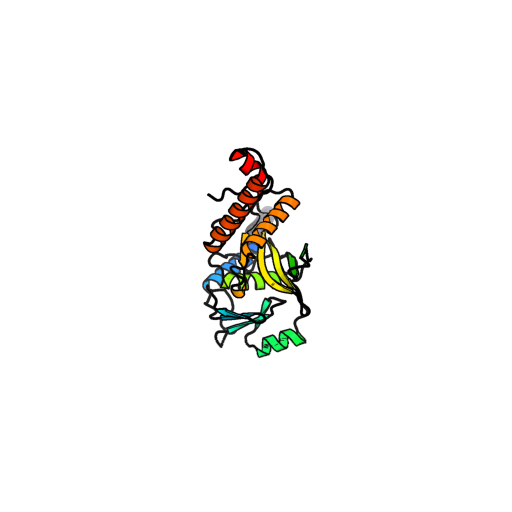 ARG A CA 1
ATOM 2096 C C . ARG A 1 261 ? -16.945 4.593 21.913 1.00 72.00 261 ARG A C 1
ATOM 2098 O O . ARG A 1 261 ? -16.127 3.671 21.900 1.00 72.00 261 ARG A O 1
ATOM 2105 N N . THR A 1 262 ? -17.281 5.257 20.812 1.00 66.94 262 THR A N 1
ATOM 2106 C CA . THR A 1 262 ? -16.674 5.017 19.495 1.00 66.94 262 THR A CA 1
ATOM 2107 C C . THR A 1 262 ? -15.381 5.823 19.301 1.00 66.94 262 THR A C 1
ATOM 2109 O O . THR A 1 262 ? -14.479 5.359 18.610 1.00 66.94 262 THR A O 1
ATOM 2112 N N . VAL A 1 263 ? -15.240 6.944 20.014 1.00 57.00 263 VAL A N 1
ATOM 2113 C CA . VAL A 1 263 ? -14.219 7.997 19.920 1.00 57.00 263 VAL A CA 1
ATOM 2114 C C . VAL A 1 263 ? -13.092 7.843 20.938 1.00 57.00 263 VAL A C 1
ATOM 2116 O O . VAL A 1 263 ? -11.939 8.099 20.598 1.00 57.00 263 VAL A O 1
ATOM 2119 N N . ARG A 1 264 ? -13.359 7.310 22.141 1.00 50.09 264 ARG A N 1
ATOM 2120 C CA . ARG A 1 264 ? -12.291 6.755 23.002 1.00 50.09 264 ARG A CA 1
ATOM 2121 C C . ARG A 1 264 ? -11.593 5.562 22.340 1.00 50.09 264 ARG A C 1
ATOM 2123 O O . ARG A 1 264 ? -10.528 5.164 22.796 1.00 50.09 264 ARG A O 1
ATOM 2130 N N . ALA A 1 265 ? -12.179 5.021 21.265 1.00 48.50 265 ALA A N 1
ATOM 2131 C CA . ALA A 1 265 ? -11.491 4.154 20.324 1.00 48.50 265 ALA A CA 1
ATOM 2132 C C . ALA A 1 265 ? -10.896 4.919 19.127 1.00 48.50 265 ALA A C 1
ATOM 2134 O O . ALA A 1 265 ? -9.830 4.479 18.723 1.00 48.50 265 ALA A O 1
ATOM 2135 N N . THR A 1 266 ? -11.501 6.022 18.625 1.00 46.03 266 THR A N 1
ATOM 2136 C CA . THR A 1 266 ? -10.886 7.036 17.719 1.00 46.03 266 THR A CA 1
ATOM 2137 C C . THR A 1 266 ? -11.764 8.249 17.344 1.00 46.03 266 THR A C 1
ATOM 2139 O O . THR A 1 266 ? -12.866 8.064 16.843 1.00 46.03 266 THR A O 1
ATOM 2142 N N . GLN A 1 267 ? -11.281 9.492 17.517 1.00 42.66 267 GLN A N 1
ATOM 2143 C CA . GLN A 1 267 ? -11.925 10.725 17.018 1.00 42.66 267 GLN A CA 1
ATOM 2144 C C . GLN A 1 267 ? -11.869 10.785 15.490 1.00 42.66 267 GLN A C 1
ATOM 2146 O O . GLN A 1 267 ? -10.924 11.325 14.924 1.00 42.66 267 GLN A O 1
ATOM 2151 N N . ASP A 1 268 ? -12.924 10.314 14.839 1.00 47.16 268 ASP A N 1
ATOM 2152 C CA . ASP A 1 268 ? -13.315 10.838 13.536 1.00 47.16 268 ASP A CA 1
ATOM 2153 C C . ASP A 1 268 ? -14.653 11.554 13.660 1.00 47.16 268 ASP A C 1
ATOM 2155 O O . ASP A 1 268 ? -15.637 10.973 14.114 1.00 47.16 268 ASP A O 1
ATOM 2159 N N . ASN A 1 269 ? -14.700 12.776 13.140 1.00 39.41 269 ASN A N 1
ATOM 2160 C CA . ASN A 1 269 ? -15.926 13.345 12.597 1.00 39.41 269 ASN A CA 1
ATOM 2161 C C . ASN A 1 269 ? -15.888 13.090 11.083 1.00 39.41 269 ASN A C 1
ATOM 2163 O O . ASN A 1 269 ? -15.303 13.882 10.335 1.00 39.41 269 ASN A O 1
ATOM 2167 N N . VAL A 1 270 ? -16.408 11.941 10.644 1.00 44.19 270 VAL A N 1
ATOM 2168 C CA . VAL A 1 270 ? -16.857 11.794 9.254 1.00 44.19 270 VAL A CA 1
ATOM 2169 C C . VAL A 1 270 ? -18.299 12.283 9.253 1.00 44.19 270 VAL A C 1
ATOM 2171 O O . VAL A 1 270 ? -19.127 11.688 9.941 1.00 44.19 270 VAL A O 1
ATOM 2174 N N . ASP A 1 271 ? -18.530 13.414 8.587 1.00 38.09 271 ASP A N 1
ATOM 2175 C CA . ASP A 1 271 ? -19.837 14.078 8.490 1.00 38.09 271 ASP A CA 1
ATOM 2176 C C . ASP A 1 271 ? -20.916 13.172 7.866 1.00 38.09 271 ASP A C 1
ATOM 2178 O O . ASP A 1 271 ? -20.597 12.427 6.906 1.00 38.09 271 ASP A O 1
#

InterPro domains:
  IPR002717 Histone acetyltransferase domain, MYST-type [PF01853] (106-268)
  IPR002717 Histone acetyltransferase domain, MYST-type [PS51726] (44-271)
  IPR016181 Acyl-CoA N-acyltransferase [SSF55729] (47-268)
  IPR036388 Winged helix-like DNA-binding domain superfamily [G3DSA:1.10.10.10] (226-268)
  IPR040706 MYST, zinc finger domain [PF17772] (46-98)
  IPR050603 MYST family histone acetyltransferases [PTHR10615] (21-263)

pLDDT: mean 84.61, std 16.83, range [38.09, 98.75]